Protein AF-A0A379PLB1-F1 (afdb_monomer_lite)

Organism: Ectopseudomonas oleovorans (NCBI:txid301)

pLDDT: mean 92.87, std 7.8, range [46.75, 98.62]

Radius of gyration: 22.5 Å; chains: 1; bounding box: 51×40×74 Å

Sequence (228 aa):
MSNDKFTRAQIEAEGVRCKFSSASAEHDGWIMPDGSGVDYADNTQRIYAPETISTGNADGLFLARSAVAELMFATTDFGYVYTKSIGWFADGDDLIRVCNAKRGNTHIEVEVIVRFIKDSAKAFSARQFNVTDALDESANWVPAYTQWRHGGWYVRNVQYPSGGCGCVSNNYDDGAWRIVCDGRRQALGQPGDFTFKTRDEAARAERELVRQITLDRLSKRASQQTAA

Foldseek 3Di:
DAPDPDDPVQCVVAWQQFWKDFPNDIARFTQGQLQWTWHDDPNHIDIHQLQRIFGPDPVSVCSSLQNVLVVCVVPDCQPWDFPDKDGWDDDQQKIWIWTWTDDPPDIWIKIWIWGADPRGSNTDDIHMDTLRLLQDPDPPDDFDWDDDPQAWIFRQSAAAPVRDTWIWGLPDPVSWIAGPPQPQDPDPPDGSGDTDPDNRRRSVVSSVVRSVVSVVVVVVVVVVVVVD

Secondary structure (DSSP, 8-state):
----SS-HHHHHHH-EEEEEEETTEEEEEEE-TTS-EEEEETTEEEEE-GGG-B-S-HHHHHHHHHHHHHHHHHHS--S-EEEEEPPPEEETTEEEEEEEEEETTEEEEEEEEEEE-TTBS-EEEEEEEEHHHHT---TT----EEE-TTSEEEEEEEE-TTSPEEEEE--STT--BEETT-TT-SSTTSTT---BSSHHHHHHHHHHHHHHHHHHHHHHHHHHHH--

Structure (mmCIF, N/CA/C/O backbone):
data_AF-A0A379PLB1-F1
#
_entry.id   AF-A0A379PLB1-F1
#
loop_
_atom_site.group_PDB
_atom_site.id
_atom_site.type_symbol
_atom_site.label_atom_id
_atom_site.label_alt_id
_atom_site.label_comp_id
_atom_site.label_asym_id
_atom_site.label_entity_id
_atom_site.label_seq_id
_atom_site.pdbx_PDB_ins_code
_atom_site.Cartn_x
_atom_site.Cartn_y
_atom_site.Cartn_z
_atom_site.occupancy
_atom_site.B_iso_or_equiv
_atom_site.auth_seq_id
_atom_site.auth_comp_id
_atom_site.auth_asym_id
_atom_site.auth_atom_id
_atom_site.pdbx_PDB_model_num
ATOM 1 N N . MET A 1 1 ? 15.330 -6.429 -41.442 1.00 46.75 1 MET A N 1
ATOM 2 C CA . MET A 1 1 ? 14.723 -5.350 -40.634 1.00 46.75 1 MET A CA 1
ATOM 3 C C . MET A 1 1 ? 14.822 -5.809 -39.196 1.00 46.75 1 MET A C 1
ATOM 5 O O . MET A 1 1 ? 14.506 -6.967 -38.956 1.00 46.75 1 MET A O 1
ATOM 9 N N . SER A 1 2 ? 15.392 -4.998 -38.305 1.00 57.12 2 SER A N 1
ATOM 10 C CA . SER A 1 2 ? 15.586 -5.411 -36.912 1.00 57.12 2 SER A CA 1
ATOM 11 C C . SER A 1 2 ? 14.227 -5.540 -36.224 1.00 57.12 2 SER A C 1
ATOM 13 O O . SER A 1 2 ? 13.410 -4.633 -36.360 1.00 57.12 2 SER A O 1
ATOM 15 N N . ASN A 1 3 ? 13.982 -6.642 -35.513 1.00 68.81 3 ASN A N 1
ATOM 16 C CA . ASN A 1 3 ? 12.772 -6.861 -34.704 1.00 68.81 3 ASN A CA 1
ATOM 17 C C . ASN A 1 3 ? 12.885 -6.184 -33.320 1.00 68.81 3 ASN A C 1
ATOM 19 O O . ASN A 1 3 ? 12.295 -6.654 -32.349 1.00 68.81 3 ASN A O 1
ATOM 23 N N . ASP A 1 4 ? 13.675 -5.113 -33.219 1.00 84.44 4 ASP A N 1
ATOM 24 C CA . ASP A 1 4 ? 13.878 -4.391 -31.966 1.00 84.44 4 ASP A CA 1
ATOM 25 C C . ASP A 1 4 ? 12.574 -3.696 -31.552 1.00 84.44 4 ASP A C 1
ATOM 27 O O . ASP A 1 4 ? 11.926 -3.022 -32.356 1.00 84.44 4 ASP A O 1
ATOM 31 N N . LYS A 1 5 ? 12.201 -3.834 -30.277 1.00 90.25 5 LYS A N 1
ATOM 32 C CA . LYS A 1 5 ? 11.045 -3.153 -29.673 1.00 90.25 5 LYS A CA 1
ATOM 33 C C . LYS A 1 5 ? 11.266 -1.643 -29.598 1.00 90.25 5 LYS A C 1
ATOM 35 O O . LYS A 1 5 ? 10.318 -0.879 -29.756 1.00 90.25 5 LYS A O 1
ATOM 40 N N . PHE A 1 6 ? 12.512 -1.226 -29.374 1.00 92.00 6 PHE A N 1
ATOM 41 C CA . PHE A 1 6 ? 12.913 0.178 -29.301 1.00 92.00 6 PHE A CA 1
ATOM 42 C C . PHE A 1 6 ? 14.089 0.451 -30.227 1.00 92.00 6 PHE A C 1
ATOM 44 O O . PHE A 1 6 ? 15.054 -0.314 -30.259 1.00 92.00 6 PHE A O 1
ATOM 51 N N . THR A 1 7 ? 14.058 1.583 -30.923 1.00 91.88 7 THR A N 1
ATOM 52 C CA . THR A 1 7 ? 15.231 2.077 -31.651 1.00 91.88 7 THR A CA 1
ATOM 53 C C . THR A 1 7 ? 16.314 2.549 -30.676 1.00 91.88 7 THR A C 1
ATOM 55 O O . THR A 1 7 ? 16.014 2.995 -29.569 1.00 91.88 7 THR A O 1
ATOM 58 N N . ARG A 1 8 ? 17.589 2.535 -31.094 1.00 90.12 8 ARG A N 1
ATOM 59 C CA . ARG A 1 8 ? 18.689 3.104 -30.286 1.00 90.12 8 ARG A CA 1
ATOM 60 C C . ARG A 1 8 ? 18.427 4.556 -29.881 1.00 90.12 8 ARG A C 1
ATOM 62 O O . AR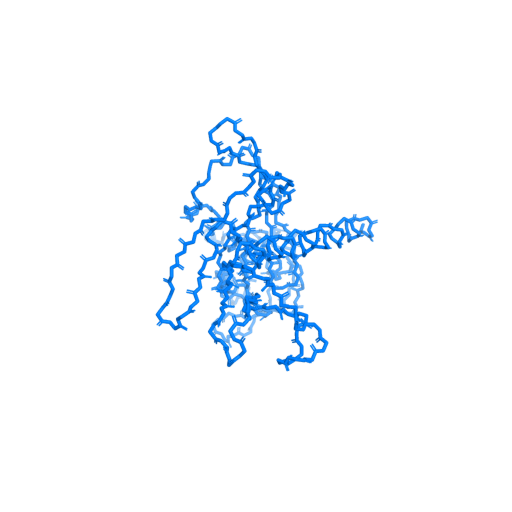G A 1 8 ? 18.660 4.908 -28.736 1.00 90.12 8 ARG A O 1
ATOM 69 N N . ALA A 1 9 ? 17.900 5.371 -30.797 1.00 91.50 9 ALA A N 1
ATOM 70 C CA . ALA A 1 9 ? 17.584 6.768 -30.514 1.00 91.50 9 ALA A CA 1
ATOM 71 C C . ALA A 1 9 ? 16.531 6.918 -29.401 1.00 91.50 9 ALA A C 1
ATOM 73 O O . ALA A 1 9 ? 16.697 7.768 -28.536 1.00 91.50 9 ALA A O 1
ATOM 74 N N . GLN A 1 10 ? 15.493 6.072 -29.388 1.00 93.44 10 GLN A N 1
ATOM 75 C CA . GLN A 1 10 ? 14.484 6.071 -28.319 1.00 93.44 10 GLN A CA 1
ATOM 76 C C . GLN A 1 10 ? 15.075 5.655 -26.971 1.00 93.44 10 GLN A C 1
ATOM 78 O O . GLN A 1 10 ? 14.793 6.286 -25.962 1.00 93.44 10 GLN A O 1
ATOM 83 N N . ILE A 1 11 ? 15.917 4.619 -26.949 1.00 93.88 11 ILE A N 1
ATOM 84 C CA . ILE A 1 11 ? 16.551 4.138 -25.713 1.00 93.88 11 ILE A CA 1
ATOM 85 C C . ILE A 1 11 ? 17.418 5.222 -25.079 1.00 93.88 11 ILE A C 1
ATOM 87 O O . ILE A 1 11 ? 17.302 5.469 -23.885 1.00 93.88 11 ILE A O 1
ATOM 91 N N . GLU A 1 12 ? 18.254 5.886 -25.876 1.00 93.06 12 GLU A N 1
ATOM 92 C CA . GLU A 1 12 ? 19.141 6.940 -25.374 1.00 93.06 12 GLU A CA 1
ATOM 93 C C . GLU A 1 12 ? 18.376 8.203 -24.956 1.00 93.06 12 GLU A C 1
ATOM 95 O O . GLU A 1 12 ? 18.810 8.912 -24.052 1.00 93.06 12 GLU A O 1
ATOM 100 N N . ALA A 1 13 ? 17.249 8.500 -25.609 1.00 95.25 13 ALA A N 1
ATOM 101 C CA . ALA A 1 13 ? 16.459 9.691 -25.314 1.00 95.25 13 ALA A CA 1
ATOM 102 C C . ALA A 1 13 ? 15.521 9.520 -24.109 1.00 95.25 13 ALA A C 1
ATOM 104 O O . ALA A 1 13 ? 15.295 10.480 -23.376 1.00 95.25 13 ALA A O 1
ATOM 105 N N . GLU A 1 14 ? 14.947 8.329 -23.924 1.00 95.75 14 GLU A N 1
ATOM 106 C CA . GLU A 1 14 ? 13.835 8.101 -22.988 1.00 95.75 14 GLU A CA 1
ATOM 107 C C . GLU A 1 14 ? 14.163 7.097 -21.876 1.00 95.75 14 GLU A C 1
ATOM 109 O O . GLU A 1 14 ? 13.489 7.071 -20.847 1.00 95.75 14 GLU A O 1
ATOM 114 N N . GLY A 1 15 ? 15.163 6.237 -22.079 1.00 96.44 15 GLY A N 1
ATOM 115 C CA . GLY A 1 15 ? 15.529 5.196 -21.130 1.00 96.44 15 GLY A CA 1
ATOM 116 C C . GLY A 1 15 ? 16.359 5.728 -19.966 1.00 96.44 15 GLY A C 1
ATOM 117 O O . GLY A 1 15 ? 17.277 6.531 -20.134 1.00 96.44 15 GLY A O 1
ATOM 118 N N . VAL A 1 16 ? 16.110 5.201 -18.770 1.00 98.00 16 VAL A N 1
ATOM 119 C CA . VAL A 1 16 ? 16.967 5.449 -17.608 1.00 98.00 16 VAL A CA 1
ATOM 120 C C . VAL A 1 16 ? 18.148 4.490 -17.661 1.00 98.00 16 VAL A C 1
ATOM 122 O O . VAL A 1 16 ? 17.992 3.298 -17.398 1.00 98.00 16 VAL A O 1
ATOM 125 N N . ARG A 1 17 ? 19.339 4.996 -17.997 1.00 97.44 17 ARG A N 1
ATOM 126 C CA . ARG A 1 17 ? 20.578 4.204 -17.987 1.00 97.44 17 ARG A CA 1
ATOM 127 C C . ARG A 1 17 ? 20.898 3.754 -16.559 1.00 97.44 17 ARG A C 1
ATOM 129 O O . ARG A 1 17 ? 21.120 4.583 -15.676 1.00 97.44 17 ARG A O 1
ATOM 136 N N . CYS A 1 18 ? 20.967 2.446 -16.325 1.00 96.88 18 CYS A N 1
ATOM 137 C CA . CYS A 1 18 ? 21.328 1.897 -15.022 1.00 96.88 18 CYS A CA 1
ATOM 138 C C . CYS A 1 18 ? 21.830 0.453 -15.103 1.00 96.88 18 CYS A C 1
ATOM 140 O O . CYS A 1 18 ? 21.504 -0.296 -16.026 1.00 96.88 18 CYS A O 1
ATOM 142 N N . LYS A 1 19 ? 22.538 0.034 -14.050 1.00 97.19 19 LYS A N 1
ATOM 143 C CA . LYS A 1 19 ? 22.739 -1.386 -13.772 1.00 97.19 19 LYS A CA 1
ATOM 144 C C . LYS A 1 19 ? 21.472 -1.983 -13.178 1.00 97.19 19 LYS A C 1
ATOM 146 O O . LYS A 1 19 ? 20.939 -1.446 -12.203 1.00 97.19 19 LYS A O 1
ATOM 151 N N . PHE A 1 20 ? 21.013 -3.096 -13.726 1.00 97.69 20 PHE A N 1
ATOM 152 C CA . PHE A 1 20 ? 19.894 -3.850 -13.171 1.00 97.69 20 PHE A CA 1
ATOM 153 C C . PHE A 1 20 ? 20.166 -5.345 -13.244 1.00 97.69 20 PHE A C 1
ATOM 155 O O . PHE A 1 20 ? 20.940 -5.806 -14.076 1.00 97.69 20 PHE A O 1
ATOM 162 N N . SER A 1 21 ? 19.502 -6.104 -12.384 1.00 97.50 21 SER A N 1
ATOM 163 C CA . SER A 1 21 ? 19.542 -7.556 -12.409 1.00 97.50 21 SER A CA 1
ATOM 164 C C . SER A 1 21 ? 18.214 -8.122 -12.877 1.00 97.50 21 SER A C 1
ATOM 166 O O . SER A 1 21 ? 17.156 -7.621 -12.498 1.00 97.50 21 SER A O 1
ATOM 168 N N . SER A 1 22 ? 18.272 -9.193 -13.662 1.00 96.38 22 SER A N 1
ATOM 169 C CA . SER A 1 22 ? 17.121 -10.003 -14.054 1.00 96.38 22 SER A CA 1
ATOM 170 C C . SER A 1 22 ? 17.533 -11.470 -14.063 1.00 96.38 22 SER A C 1
ATOM 172 O O . SER A 1 22 ? 18.611 -11.813 -14.539 1.00 96.38 22 SER A O 1
ATOM 174 N N . ALA A 1 23 ? 16.707 -12.350 -13.486 1.00 90.56 23 ALA A N 1
ATOM 175 C CA . ALA A 1 23 ? 17.027 -13.777 -13.336 1.00 90.56 23 ALA A CA 1
ATOM 176 C C . ALA A 1 23 ? 18.440 -14.039 -12.754 1.00 90.56 23 ALA A C 1
ATOM 178 O O . ALA A 1 23 ? 19.146 -14.949 -13.184 1.00 90.56 23 ALA A O 1
ATOM 179 N N . SER A 1 24 ? 18.850 -13.218 -11.778 1.00 88.50 24 SER A N 1
ATOM 180 C CA . SER A 1 24 ? 20.166 -13.258 -11.113 1.00 88.50 24 SER A CA 1
ATOM 181 C C . SER A 1 24 ? 21.385 -12.906 -11.981 1.00 88.50 24 SER A C 1
ATOM 183 O O . SER A 1 24 ? 22.505 -12.980 -11.479 1.00 88.50 24 SER A O 1
ATOM 185 N N . ALA A 1 25 ? 21.198 -12.477 -13.230 1.00 94.12 25 ALA A N 1
ATOM 186 C CA . ALA A 1 25 ? 22.254 -11.887 -14.048 1.00 94.12 25 ALA A CA 1
ATOM 187 C C . ALA A 1 25 ? 22.225 -10.358 -13.928 1.00 94.12 25 ALA A C 1
ATOM 189 O O . ALA A 1 25 ? 21.145 -9.775 -13.888 1.00 94.12 25 ALA A O 1
ATOM 190 N N . GLU A 1 26 ? 23.398 -9.722 -13.848 1.00 96.31 26 GLU A N 1
ATOM 191 C CA . GLU A 1 26 ? 23.538 -8.261 -13.914 1.00 96.31 26 GLU A CA 1
ATOM 192 C C . GLU A 1 26 ? 23.650 -7.814 -15.376 1.00 96.31 26 GLU A C 1
ATOM 194 O O . GLU A 1 26 ? 24.329 -8.444 -16.190 1.00 96.31 26 GLU A O 1
ATOM 199 N N . HIS A 1 27 ? 23.012 -6.690 -15.676 1.00 95.81 27 HIS A N 1
ATOM 200 C CA . HIS A 1 27 ? 22.948 -6.063 -16.982 1.00 95.81 27 HIS A CA 1
ATOM 201 C C . HIS A 1 27 ? 23.317 -4.589 -16.854 1.00 95.81 27 HIS A C 1
ATOM 203 O O . HIS A 1 27 ? 22.881 -3.905 -15.926 1.00 95.81 27 HIS A O 1
ATOM 209 N N . ASP A 1 28 ? 24.100 -4.090 -17.807 1.00 95.81 28 ASP A N 1
ATOM 210 C CA . ASP A 1 28 ? 24.378 -2.663 -17.949 1.00 95.81 28 ASP A CA 1
ATOM 211 C C . ASP A 1 28 ? 23.548 -2.108 -19.113 1.00 95.81 28 ASP A C 1
ATOM 213 O O . ASP A 1 28 ? 23.923 -2.196 -20.290 1.00 95.81 28 ASP A O 1
ATOM 217 N N . GLY A 1 29 ? 22.368 -1.589 -18.780 1.00 96.19 29 GLY A N 1
ATOM 218 C CA . GLY A 1 29 ? 21.284 -1.347 -19.725 1.00 96.19 29 GLY A CA 1
ATOM 219 C C . GLY A 1 29 ? 20.487 -0.082 -19.417 1.00 96.19 29 GLY A C 1
ATOM 220 O O . GLY A 1 29 ? 20.964 0.846 -18.764 1.00 96.19 29 GLY A O 1
ATOM 221 N N . TRP A 1 30 ? 19.259 -0.046 -19.913 1.00 98.00 30 TRP A N 1
ATOM 222 C CA . TRP A 1 30 ? 18.286 1.006 -19.653 1.00 98.00 30 TRP A CA 1
ATOM 223 C C . TRP A 1 30 ? 17.004 0.386 -19.121 1.00 98.00 30 TRP A C 1
ATOM 225 O O . TRP A 1 30 ? 16.640 -0.719 -19.520 1.00 98.00 30 TRP A O 1
ATOM 235 N N . ILE A 1 31 ? 16.300 1.105 -18.257 1.00 98.31 31 ILE A N 1
ATOM 236 C CA . ILE A 1 31 ? 14.899 0.813 -17.963 1.00 98.31 31 ILE A CA 1
ATOM 237 C C . ILE A 1 31 ? 14.054 1.818 -18.736 1.00 98.31 31 ILE A C 1
ATOM 239 O O . ILE A 1 31 ? 14.232 3.029 -18.606 1.00 98.31 31 ILE A O 1
ATOM 243 N N . MET A 1 32 ? 13.182 1.298 -19.591 1.00 98.06 32 MET A N 1
ATOM 244 C CA . MET A 1 32 ? 12.373 2.083 -20.517 1.00 98.06 32 MET A CA 1
ATOM 245 C C . MET A 1 32 ? 11.116 2.642 -19.833 1.00 98.06 32 MET A C 1
ATOM 247 O O . MET A 1 32 ? 10.708 2.115 -18.795 1.00 98.06 32 MET A O 1
ATOM 251 N N . PRO A 1 33 ? 10.448 3.662 -20.410 1.00 96.94 33 PRO A N 1
ATOM 252 C CA . PRO A 1 33 ? 9.224 4.233 -19.838 1.00 96.94 33 PRO A CA 1
ATOM 253 C C . PRO A 1 33 ? 8.076 3.233 -19.635 1.00 96.94 33 PRO A C 1
ATOM 255 O O . PRO A 1 33 ? 7.231 3.438 -18.769 1.00 96.94 33 PRO A O 1
ATOM 258 N N . ASP A 1 34 ? 8.048 2.138 -20.400 1.00 96.69 34 ASP A N 1
ATOM 259 C CA . ASP A 1 34 ? 7.087 1.043 -20.213 1.00 96.69 34 ASP A CA 1
ATOM 260 C C . ASP A 1 34 ? 7.502 0.033 -19.122 1.00 96.69 34 ASP A C 1
ATOM 262 O O . ASP A 1 34 ? 6.885 -1.021 -18.979 1.00 96.69 34 ASP A O 1
ATOM 266 N N . GLY A 1 35 ? 8.568 0.342 -18.380 1.00 97.75 35 GLY A N 1
ATOM 267 C CA . GLY A 1 35 ? 9.152 -0.459 -17.310 1.00 97.75 35 GLY A CA 1
ATOM 268 C C . GLY A 1 35 ? 10.051 -1.605 -17.771 1.00 97.75 35 GLY A C 1
ATOM 269 O O . GLY A 1 35 ? 10.646 -2.262 -16.920 1.00 97.75 35 GLY A O 1
ATOM 270 N N . SER A 1 36 ? 10.167 -1.874 -19.076 1.00 98.00 36 SER A N 1
ATOM 271 C CA . SER A 1 36 ? 11.005 -2.973 -19.574 1.00 98.00 36 SER A CA 1
ATOM 272 C C . SER A 1 36 ? 12.486 -2.659 -19.385 1.00 98.00 36 SER A C 1
ATOM 274 O O . SER A 1 36 ? 12.939 -1.554 -19.687 1.00 98.00 36 SER A O 1
ATOM 276 N N . GLY A 1 37 ? 13.264 -3.654 -18.969 1.00 97.69 37 GLY A N 1
ATOM 277 C CA . GLY A 1 37 ? 14.722 -3.577 -18.987 1.00 97.69 37 GLY A CA 1
ATOM 278 C C . GLY A 1 37 ? 15.231 -3.857 -20.395 1.00 97.69 37 GLY A C 1
ATOM 279 O O . GLY A 1 37 ? 14.719 -4.752 -21.068 1.00 97.69 37 GLY A O 1
ATOM 280 N N . VAL A 1 38 ? 16.235 -3.118 -20.850 1.00 96.88 38 VAL A N 1
ATOM 281 C CA . VAL A 1 38 ? 16.833 -3.281 -22.177 1.00 96.88 38 VAL A CA 1
ATOM 282 C C . VAL A 1 38 ? 18.350 -3.264 -22.068 1.00 96.88 38 VAL A C 1
ATOM 284 O O . VAL A 1 38 ? 18.923 -2.340 -21.497 1.00 96.88 38 VAL A O 1
ATOM 287 N N . ASP A 1 39 ? 19.011 -4.261 -22.648 1.00 94.31 39 ASP A N 1
ATOM 288 C CA . ASP A 1 39 ? 20.455 -4.237 -22.886 1.00 94.31 39 ASP A CA 1
ATOM 289 C C . ASP A 1 39 ? 20.776 -4.600 -24.344 1.00 94.31 39 ASP A C 1
ATOM 291 O O . ASP A 1 39 ? 19.893 -4.954 -25.136 1.00 94.31 39 ASP A O 1
ATOM 295 N N . TYR A 1 40 ? 22.053 -4.477 -24.700 1.00 87.44 40 TYR A N 1
ATOM 296 C CA . TYR A 1 40 ? 22.574 -4.982 -25.961 1.00 87.44 40 TYR A CA 1
ATOM 297 C C . TYR A 1 40 ? 23.621 -6.055 -25.697 1.00 87.44 40 TYR A C 1
ATOM 299 O O . TYR A 1 40 ? 24.582 -5.830 -24.961 1.00 87.44 40 TYR A O 1
ATOM 307 N N . ALA A 1 41 ? 23.490 -7.179 -26.392 1.00 80.56 41 ALA A N 1
ATOM 308 C CA . ALA A 1 41 ? 24.538 -8.183 -26.496 1.00 80.56 41 ALA A CA 1
ATOM 309 C C . ALA A 1 41 ? 24.700 -8.581 -27.960 1.00 80.56 41 ALA A C 1
ATOM 311 O O . ALA A 1 41 ? 23.713 -8.848 -28.644 1.00 80.56 41 ALA A O 1
ATOM 312 N N . ASP A 1 42 ? 25.939 -8.582 -28.454 1.00 81.12 42 ASP A N 1
ATOM 313 C CA . ASP A 1 42 ? 26.266 -8.961 -29.834 1.00 81.12 42 ASP A CA 1
ATOM 314 C C . ASP A 1 42 ? 25.437 -8.197 -30.890 1.00 81.12 42 ASP A C 1
ATOM 316 O O . ASP A 1 42 ? 24.977 -8.757 -31.882 1.00 81.12 42 ASP A O 1
ATOM 320 N N . ASN A 1 43 ? 25.213 -6.894 -30.656 1.00 80.06 43 ASN A N 1
ATOM 321 C CA . ASN A 1 43 ? 24.356 -6.005 -31.460 1.00 80.06 43 ASN A CA 1
ATOM 322 C C . ASN A 1 43 ? 22.868 -6.392 -31.541 1.00 80.06 43 ASN A C 1
ATOM 324 O O . ASN A 1 43 ? 22.139 -5.800 -32.335 1.00 80.06 43 ASN A O 1
ATOM 328 N N . THR A 1 44 ? 22.405 -7.316 -30.702 1.00 86.31 44 THR A N 1
ATOM 329 C CA . THR A 1 44 ? 20.992 -7.691 -30.582 1.00 86.31 44 THR A CA 1
ATOM 330 C C . THR A 1 44 ? 20.402 -7.080 -29.316 1.00 86.31 44 THR A C 1
ATOM 332 O O . THR A 1 44 ? 21.026 -7.133 -28.253 1.00 86.31 44 THR A O 1
ATOM 335 N N . GLN A 1 45 ? 19.208 -6.496 -29.421 1.00 92.06 45 GLN A N 1
ATOM 336 C CA . GLN A 1 45 ? 18.472 -5.996 -28.265 1.00 92.06 45 GLN A CA 1
ATOM 337 C C . GLN A 1 45 ? 17.939 -7.167 -27.431 1.00 92.06 45 GLN A C 1
ATOM 339 O O . GLN A 1 45 ? 17.247 -8.042 -27.956 1.00 92.06 45 GLN A O 1
ATOM 344 N N . ARG A 1 46 ? 18.216 -7.172 -26.124 1.00 94.12 46 ARG A N 1
ATOM 345 C CA . ARG A 1 46 ? 17.536 -8.058 -25.168 1.00 94.12 46 ARG A CA 1
ATOM 346 C C . ARG A 1 46 ? 16.561 -7.247 -24.336 1.00 94.12 46 ARG A C 1
ATOM 348 O O . ARG A 1 46 ? 16.847 -6.110 -23.972 1.00 94.12 46 ARG A O 1
ATOM 355 N N . ILE A 1 47 ? 15.411 -7.847 -24.050 1.00 95.62 47 ILE A N 1
ATOM 356 C CA . ILE A 1 47 ? 14.312 -7.205 -23.333 1.00 95.62 47 ILE A CA 1
ATOM 357 C C . ILE A 1 47 ? 13.968 -8.065 -22.125 1.00 95.62 47 ILE A C 1
ATOM 359 O O . ILE A 1 47 ? 13.793 -9.278 -22.249 1.00 95.62 47 ILE A O 1
ATOM 363 N N . TYR A 1 48 ? 13.852 -7.424 -20.971 1.00 97.31 48 TYR A N 1
ATOM 364 C CA . TYR A 1 48 ? 13.549 -8.048 -19.693 1.00 97.31 48 TYR A CA 1
ATOM 365 C C . TYR A 1 48 ? 12.219 -7.515 -19.172 1.00 97.31 48 TYR A C 1
ATOM 367 O O . TYR A 1 48 ? 11.939 -6.315 -19.264 1.00 97.31 48 TYR A O 1
ATOM 375 N N . ALA A 1 49 ? 11.391 -8.422 -18.659 1.00 97.44 49 ALA A N 1
ATOM 376 C CA . ALA A 1 49 ? 10.071 -8.078 -18.157 1.00 97.44 49 ALA A CA 1
ATOM 377 C C . ALA A 1 49 ? 10.187 -7.211 -16.887 1.00 97.44 49 ALA A C 1
ATOM 379 O O . ALA A 1 49 ? 11.080 -7.457 -16.074 1.00 97.44 49 ALA A O 1
ATOM 380 N N . PRO A 1 50 ? 9.310 -6.211 -16.689 1.00 97.75 50 PRO A N 1
ATOM 381 C CA . PRO A 1 50 ? 9.412 -5.290 -15.560 1.00 97.75 50 PRO A CA 1
ATOM 382 C C . PRO A 1 50 ? 9.499 -5.993 -14.198 1.00 97.75 50 PRO A C 1
ATOM 384 O O . PRO A 1 50 ? 10.329 -5.644 -13.367 1.00 97.75 50 PRO A O 1
ATOM 387 N N . GLU A 1 51 ? 8.700 -7.035 -13.973 1.00 97.31 51 GLU A N 1
ATOM 388 C CA . GLU A 1 51 ? 8.606 -7.758 -12.701 1.00 97.31 51 GLU A CA 1
ATOM 389 C C . GLU A 1 51 ? 9.864 -8.549 -12.320 1.00 97.31 51 GLU A C 1
ATOM 391 O O . GLU A 1 51 ? 9.989 -8.983 -11.171 1.00 97.31 51 GLU A O 1
ATOM 396 N N . THR A 1 52 ? 10.793 -8.754 -13.259 1.00 97.56 52 THR A N 1
ATOM 397 C CA . THR A 1 52 ? 12.055 -9.462 -13.005 1.00 97.56 52 THR A CA 1
ATOM 398 C C . THR A 1 52 ? 13.194 -8.521 -12.628 1.00 97.56 52 THR A C 1
ATOM 400 O O . THR A 1 52 ? 14.258 -9.003 -12.238 1.00 97.56 52 THR A O 1
ATOM 403 N N . ILE A 1 53 ? 12.979 -7.207 -12.726 1.00 98.31 53 ILE A N 1
ATOM 404 C CA . ILE A 1 53 ? 14.005 -6.185 -12.534 1.00 98.31 53 ILE A CA 1
ATOM 405 C C . ILE A 1 53 ? 14.269 -5.952 -11.046 1.00 98.31 53 ILE A C 1
ATOM 407 O O . ILE A 1 53 ? 13.356 -5.724 -10.249 1.00 98.31 53 ILE A O 1
ATOM 411 N N . SER A 1 54 ? 15.549 -5.920 -10.690 1.00 98.00 54 SER A N 1
ATOM 412 C CA . SER A 1 54 ? 16.045 -5.352 -9.436 1.00 98.00 54 SER A CA 1
ATOM 413 C C . SER A 1 54 ? 17.149 -4.345 -9.735 1.00 98.00 54 SER A C 1
ATOM 415 O O . SER A 1 54 ? 18.036 -4.622 -10.539 1.00 98.00 54 SER A O 1
ATOM 417 N N . THR A 1 55 ? 17.119 -3.170 -9.114 1.00 97.31 55 THR A N 1
ATOM 418 C CA . THR A 1 55 ? 18.131 -2.126 -9.330 1.00 97.31 55 THR A CA 1
ATOM 419 C C . THR A 1 55 ? 18.195 -1.175 -8.139 1.00 97.31 55 THR A C 1
ATOM 421 O O . THR A 1 55 ? 17.194 -0.944 -7.466 1.00 97.31 55 THR A O 1
ATOM 424 N N . GLY A 1 56 ? 19.378 -0.608 -7.895 1.00 95.69 56 GLY A N 1
ATOM 425 C CA . GLY A 1 56 ? 19.567 0.486 -6.939 1.00 95.69 56 GLY A CA 1
ATOM 426 C C . GLY A 1 56 ? 19.300 1.878 -7.527 1.00 95.69 56 GLY A C 1
ATOM 427 O O . GLY A 1 56 ? 19.397 2.864 -6.802 1.00 95.69 56 GLY A O 1
ATOM 428 N N . ASN A 1 57 ? 19.003 1.990 -8.827 1.00 97.38 57 ASN A N 1
ATOM 429 C CA . ASN A 1 57 ? 18.630 3.261 -9.446 1.00 97.38 57 ASN A CA 1
ATOM 430 C C . ASN A 1 57 ? 17.146 3.559 -9.172 1.00 97.38 57 ASN A C 1
ATOM 432 O O . ASN A 1 57 ? 16.279 2.807 -9.610 1.00 97.38 57 ASN A O 1
ATOM 436 N N . ALA A 1 58 ? 16.862 4.648 -8.453 1.00 96.50 58 ALA A N 1
ATOM 437 C CA . ALA A 1 58 ? 15.508 4.978 -8.007 1.00 96.50 58 ALA A CA 1
ATOM 438 C C . ALA A 1 58 ? 14.528 5.223 -9.168 1.00 96.50 58 ALA A C 1
ATOM 440 O O . ALA A 1 58 ? 13.419 4.692 -9.142 1.00 96.50 58 ALA A O 1
ATOM 441 N N . ASP A 1 59 ? 14.946 5.963 -10.198 1.00 97.38 59 ASP A N 1
ATOM 442 C CA . ASP A 1 59 ? 14.092 6.304 -11.341 1.00 97.38 59 ASP A CA 1
ATOM 443 C C . ASP A 1 59 ? 13.783 5.062 -12.185 1.00 97.38 59 ASP A C 1
ATOM 445 O O . ASP A 1 59 ? 12.631 4.791 -12.523 1.00 97.38 59 ASP A O 1
ATOM 449 N N . GLY A 1 60 ? 14.803 4.244 -12.451 1.00 97.81 60 GLY A N 1
ATOM 450 C CA . GLY A 1 60 ? 14.645 2.976 -13.152 1.00 97.81 60 GLY A CA 1
ATOM 451 C C . GLY A 1 60 ? 13.763 1.997 -12.373 1.00 97.81 60 GLY A C 1
ATOM 452 O O . GLY A 1 60 ? 12.847 1.394 -12.934 1.00 97.81 60 GLY A O 1
ATOM 453 N N . LEU A 1 61 ? 13.969 1.881 -11.057 1.00 98.31 61 LEU A N 1
ATOM 454 C CA . LEU A 1 61 ? 13.124 1.050 -10.199 1.00 98.31 61 LEU A CA 1
ATOM 455 C C . LEU A 1 61 ? 11.670 1.538 -10.201 1.00 98.31 61 LEU A C 1
ATOM 457 O O . LEU A 1 61 ? 10.752 0.718 -10.242 1.00 98.31 61 LEU A O 1
ATOM 461 N N . PHE A 1 62 ? 11.450 2.853 -10.180 1.00 98.19 62 PHE A N 1
ATOM 462 C CA . PHE A 1 62 ? 10.117 3.445 -10.235 1.00 98.19 62 PHE A CA 1
ATOM 463 C C . PHE A 1 62 ? 9.400 3.134 -11.554 1.00 98.19 62 PHE A C 1
ATOM 465 O O . PHE A 1 62 ? 8.228 2.757 -11.517 1.00 98.19 62 PHE A O 1
ATOM 472 N N . LEU A 1 63 ? 10.083 3.222 -12.701 1.00 98.31 63 LEU A N 1
ATOM 473 C CA . LEU A 1 63 ? 9.513 2.859 -14.006 1.00 98.31 63 LEU A CA 1
ATOM 474 C C . LEU A 1 63 ? 9.096 1.384 -14.050 1.00 98.31 63 LEU A C 1
ATOM 476 O O . LEU A 1 63 ? 7.951 1.071 -14.385 1.00 98.31 63 LEU A O 1
ATOM 480 N N . ALA A 1 64 ? 9.988 0.479 -13.638 1.00 98.50 64 ALA A N 1
ATOM 481 C CA . ALA A 1 64 ? 9.705 -0.954 -13.605 1.00 98.50 64 ALA A CA 1
ATOM 482 C C . ALA A 1 64 ? 8.537 -1.286 -12.658 1.00 98.50 64 ALA A C 1
ATOM 484 O O . ALA A 1 64 ? 7.589 -1.972 -13.047 1.00 98.50 64 ALA A O 1
ATOM 485 N N . ARG A 1 65 ? 8.546 -0.740 -11.432 1.00 98.62 65 ARG A N 1
ATOM 486 C CA . ARG A 1 65 ? 7.447 -0.908 -10.466 1.00 98.62 65 ARG A CA 1
ATOM 487 C C . ARG A 1 65 ? 6.131 -0.333 -10.996 1.00 98.62 65 ARG A C 1
ATOM 489 O O . ARG A 1 65 ? 5.092 -0.960 -10.812 1.00 98.62 65 ARG A O 1
ATOM 496 N N . SER A 1 66 ? 6.154 0.815 -11.673 1.00 98.25 66 SER A N 1
ATOM 497 C CA . SER A 1 66 ? 4.947 1.454 -12.219 1.00 98.25 66 SER A CA 1
ATOM 498 C C . SER A 1 66 ? 4.282 0.600 -13.295 1.00 98.25 66 SER A C 1
ATOM 500 O O . SER A 1 66 ? 3.061 0.466 -13.286 1.00 98.25 66 SER A O 1
ATOM 502 N N . ALA A 1 67 ? 5.064 -0.040 -14.168 1.00 98.06 67 ALA A N 1
ATOM 503 C CA . ALA A 1 67 ? 4.534 -0.961 -15.172 1.00 98.06 67 ALA A CA 1
ATOM 504 C C . ALA A 1 67 ? 3.856 -2.188 -14.537 1.00 98.06 67 ALA A C 1
ATOM 506 O O . ALA A 1 67 ? 2.745 -2.558 -14.921 1.00 98.06 67 ALA A O 1
ATOM 507 N N . VAL A 1 68 ? 4.480 -2.780 -13.511 1.00 98.31 68 VAL A N 1
ATOM 508 C CA . VAL A 1 68 ? 3.889 -3.901 -12.756 1.00 98.31 68 VAL A CA 1
ATOM 509 C C . VAL A 1 68 ? 2.623 -3.466 -12.013 1.00 98.31 68 VAL A C 1
ATOM 511 O O . VAL A 1 68 ? 1.617 -4.177 -12.034 1.00 98.31 68 VAL A O 1
ATOM 514 N N . ALA A 1 69 ? 2.645 -2.293 -11.377 1.00 98.00 69 ALA A N 1
ATOM 515 C CA . ALA A 1 69 ? 1.494 -1.753 -10.661 1.00 98.00 69 ALA A CA 1
ATOM 516 C C . ALA A 1 69 ? 0.320 -1.456 -11.605 1.00 98.00 69 ALA A C 1
ATOM 518 O O . ALA A 1 69 ? -0.825 -1.750 -11.261 1.00 98.00 69 ALA A O 1
ATOM 519 N N . GLU A 1 70 ? 0.590 -0.945 -12.811 1.00 96.88 70 GLU A N 1
ATOM 520 C CA . GLU A 1 70 ? -0.441 -0.717 -13.826 1.00 96.88 70 GLU A CA 1
ATOM 521 C C . GLU A 1 70 ? -1.108 -2.020 -14.257 1.00 96.88 70 GLU A C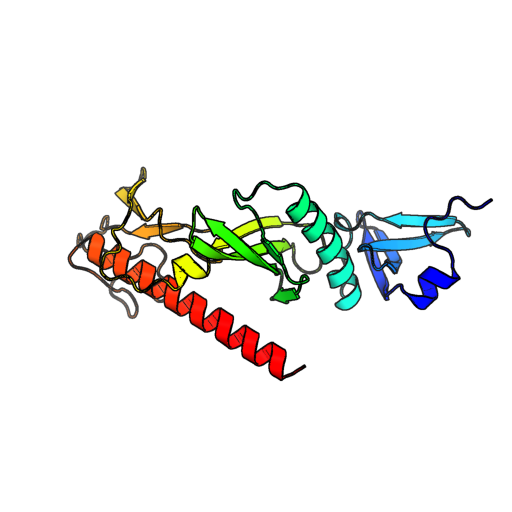 1
ATOM 523 O O . GLU A 1 70 ? -2.336 -2.098 -14.297 1.00 96.88 70 GLU A O 1
ATOM 528 N N . LEU A 1 71 ? -0.315 -3.067 -14.510 1.00 95.31 71 LEU A N 1
ATOM 529 C CA . LEU A 1 71 ? -0.850 -4.382 -14.850 1.00 95.31 71 LEU A CA 1
ATOM 530 C C . LEU A 1 71 ? -1.744 -4.922 -13.727 1.00 95.31 71 LEU A C 1
ATOM 532 O O . LEU A 1 71 ? -2.845 -5.403 -13.996 1.00 95.31 71 LEU A O 1
ATOM 536 N N . MET A 1 72 ? -1.311 -4.810 -12.468 1.00 94.94 72 MET A N 1
ATOM 537 C CA . MET A 1 72 ? -2.119 -5.229 -11.318 1.00 94.94 72 MET A CA 1
ATOM 538 C C . MET A 1 72 ? -3.417 -4.434 -11.203 1.00 94.94 72 MET A C 1
ATOM 540 O O . MET A 1 72 ? -4.468 -5.028 -10.972 1.00 94.94 72 MET A O 1
ATOM 544 N N . PHE A 1 73 ? -3.364 -3.117 -11.396 1.00 93.69 73 PHE A N 1
ATOM 545 C CA . PHE A 1 73 ? -4.542 -2.253 -11.363 1.00 93.69 73 PHE A CA 1
ATOM 546 C C . PHE A 1 73 ? -5.543 -2.578 -12.472 1.00 93.69 73 PHE A C 1
ATOM 548 O O . PHE A 1 73 ? -6.742 -2.607 -12.219 1.00 93.69 73 PHE A O 1
ATOM 555 N N . ALA A 1 74 ? -5.062 -2.863 -13.682 1.00 91.50 74 ALA A N 1
ATOM 556 C CA . ALA A 1 74 ? -5.914 -3.176 -14.824 1.00 91.50 74 ALA A CA 1
ATOM 557 C C . ALA A 1 74 ? -6.561 -4.569 -14.744 1.00 91.50 74 ALA A C 1
ATOM 559 O O . ALA A 1 74 ? -7.621 -4.787 -15.328 1.00 91.50 74 ALA A O 1
ATOM 560 N N . THR A 1 75 ? -5.917 -5.522 -14.064 1.00 90.00 75 THR A N 1
ATOM 561 C CA . THR A 1 75 ? -6.330 -6.939 -14.073 1.00 90.00 75 THR A CA 1
ATOM 562 C C . THR A 1 75 ? -6.988 -7.408 -12.781 1.00 90.00 75 THR A C 1
ATOM 564 O O . THR A 1 75 ? -7.681 -8.425 -12.790 1.00 90.00 75 THR A O 1
ATOM 567 N N . THR A 1 76 ? -6.800 -6.689 -11.674 1.00 86.69 76 THR A N 1
ATOM 568 C CA . THR A 1 76 ? -7.393 -7.051 -10.384 1.00 86.69 76 THR A CA 1
ATOM 569 C C . THR A 1 76 ? -8.742 -6.366 -10.220 1.00 86.69 76 THR A C 1
ATOM 571 O O . THR A 1 76 ? -8.828 -5.139 -10.239 1.00 86.69 76 THR A O 1
ATOM 574 N N . ASP A 1 77 ? -9.798 -7.150 -9.999 1.00 83.38 77 ASP A N 1
ATOM 575 C CA . ASP A 1 77 ? -11.069 -6.592 -9.549 1.00 83.38 77 ASP A CA 1
ATOM 576 C C . ASP A 1 77 ? -10.982 -6.234 -8.062 1.00 83.38 77 ASP A C 1
ATOM 578 O O . ASP A 1 77 ? -10.918 -7.089 -7.177 1.00 83.38 77 ASP A O 1
ATOM 582 N N . PHE A 1 78 ? -10.969 -4.936 -7.803 1.00 78.50 78 PHE A N 1
ATOM 583 C CA . PHE A 1 78 ? -10.969 -4.348 -6.470 1.00 78.50 78 PHE A CA 1
ATOM 584 C C . PHE A 1 78 ? -12.402 -4.085 -5.953 1.00 78.50 78 PHE A C 1
ATOM 586 O O . PHE A 1 78 ? -12.606 -3.714 -4.798 1.00 78.50 78 PHE A O 1
ATOM 593 N N . GLY A 1 79 ? -13.431 -4.323 -6.774 1.00 80.50 79 GLY A N 1
ATOM 594 C CA . GLY A 1 79 ? -14.835 -4.145 -6.400 1.00 80.50 79 GLY A CA 1
ATOM 595 C C . GLY A 1 79 ? -15.313 -2.693 -6.460 1.00 80.50 79 GLY A C 1
ATOM 596 O O . GLY A 1 79 ? -16.338 -2.356 -5.862 1.00 80.50 79 GLY A O 1
ATOM 597 N N . TYR A 1 80 ? -14.591 -1.826 -7.177 1.00 82.56 80 TYR A N 1
ATOM 598 C CA . TYR A 1 80 ? -14.938 -0.419 -7.364 1.00 82.56 80 TYR A CA 1
ATOM 599 C C . TYR A 1 80 ? -14.987 -0.032 -8.837 1.00 82.56 80 TYR A C 1
ATOM 601 O O . TYR A 1 80 ? -14.149 -0.429 -9.640 1.00 82.56 80 TYR A O 1
ATOM 609 N N . VAL A 1 81 ? -15.942 0.838 -9.169 1.00 84.81 81 VAL A N 1
ATOM 610 C CA . VAL A 1 81 ? -15.966 1.536 -10.456 1.00 84.81 81 VAL A CA 1
ATOM 611 C C . VAL A 1 81 ? -15.272 2.881 -10.280 1.00 84.81 81 VAL A C 1
ATOM 613 O O . VAL A 1 81 ? -15.822 3.799 -9.659 1.00 84.81 81 VAL A O 1
ATOM 616 N N . TYR A 1 82 ? -14.053 2.983 -10.805 1.00 88.81 82 TYR A N 1
ATOM 617 C CA . TYR A 1 82 ? -13.247 4.198 -10.748 1.00 88.81 82 TYR A CA 1
ATOM 618 C C . TYR A 1 82 ? -13.745 5.243 -11.751 1.00 88.81 82 TYR A C 1
ATOM 620 O O . TYR A 1 82 ? -14.036 4.935 -12.904 1.00 88.81 82 TYR A O 1
ATOM 628 N N . THR A 1 83 ? -13.835 6.498 -11.316 1.00 88.06 83 THR A N 1
ATOM 629 C CA . THR A 1 83 ? -14.241 7.640 -12.154 1.00 88.06 83 THR A CA 1
ATOM 630 C C . THR A 1 83 ? -13.073 8.552 -12.507 1.00 88.06 83 THR A C 1
ATOM 632 O O . THR A 1 83 ? -13.121 9.256 -13.513 1.00 88.06 83 THR A O 1
ATOM 635 N N . LYS A 1 84 ? -12.028 8.558 -11.676 1.00 89.19 84 LYS A N 1
ATOM 636 C CA . LYS A 1 84 ? -10.786 9.303 -11.885 1.00 89.19 84 LYS A CA 1
ATOM 637 C C . LYS A 1 84 ? -9.666 8.617 -11.115 1.00 89.19 84 LYS A C 1
ATOM 639 O O . LYS A 1 84 ? -9.905 8.118 -10.020 1.00 89.19 84 LYS A O 1
ATOM 644 N N . SER A 1 85 ? -8.451 8.668 -11.636 1.00 89.19 85 SER A N 1
ATOM 645 C CA . SER A 1 85 ? -7.241 8.288 -10.910 1.00 89.19 85 SER A CA 1
ATOM 646 C C . SER A 1 85 ? -6.110 9.262 -11.217 1.00 89.19 85 SER A C 1
ATOM 648 O O . SER A 1 85 ? -6.123 9.935 -12.250 1.00 89.19 85 SER A O 1
ATOM 650 N N . ILE A 1 86 ? -5.142 9.348 -10.310 1.00 86.06 86 ILE A N 1
ATOM 651 C CA . ILE A 1 86 ? -3.855 10.012 -10.557 1.00 86.06 86 ILE A CA 1
ATOM 652 C C . ILE A 1 86 ? -2.776 8.978 -10.915 1.00 86.06 86 ILE A C 1
ATOM 654 O O . ILE A 1 86 ? -2.988 7.771 -10.777 1.00 86.06 86 ILE A O 1
ATOM 658 N N . GLY A 1 87 ? -1.624 9.446 -11.403 1.00 89.56 87 GLY A N 1
ATOM 659 C CA . GLY A 1 87 ? -0.459 8.589 -11.641 1.00 89.56 87 GLY A CA 1
ATOM 660 C C . GLY A 1 87 ? 0.039 7.905 -10.362 1.00 89.56 87 GLY A C 1
ATOM 661 O O . GLY A 1 87 ? -0.347 8.274 -9.251 1.00 89.56 87 GLY A O 1
ATOM 662 N N . TRP A 1 88 ? 0.889 6.894 -10.528 1.00 96.12 88 TRP A N 1
ATOM 663 C CA . TRP A 1 88 ? 1.544 6.228 -9.405 1.00 96.12 88 TRP A CA 1
ATOM 664 C C . TRP A 1 88 ? 2.545 7.164 -8.729 1.00 96.12 88 TRP A C 1
ATOM 666 O O . TRP A 1 88 ? 3.211 7.952 -9.396 1.00 96.12 88 TRP A O 1
ATOM 676 N N . PHE A 1 89 ? 2.678 7.054 -7.412 1.00 94.44 89 PHE A N 1
ATOM 677 C CA . PHE A 1 89 ? 3.766 7.674 -6.656 1.00 94.44 89 PHE A CA 1
ATOM 678 C C . PHE A 1 89 ? 4.313 6.694 -5.619 1.00 94.44 89 PHE A C 1
ATOM 680 O O . PHE A 1 89 ? 3.604 5.785 -5.176 1.00 94.44 89 PHE A O 1
ATOM 687 N N . ALA A 1 90 ? 5.582 6.870 -5.255 1.00 94.06 90 ALA A N 1
ATOM 688 C CA . ALA A 1 90 ? 6.271 6.002 -4.310 1.00 94.06 90 ALA A CA 1
ATOM 689 C C . ALA A 1 90 ? 6.066 6.449 -2.855 1.00 94.06 90 ALA A C 1
ATOM 691 O O . ALA A 1 90 ? 6.116 7.639 -2.546 1.00 94.06 90 ALA A O 1
ATOM 692 N N . ASP A 1 91 ? 5.885 5.476 -1.965 1.00 92.31 91 ASP A N 1
ATOM 693 C CA . ASP A 1 91 ? 5.904 5.622 -0.507 1.00 92.31 91 ASP A CA 1
ATOM 694 C C . ASP A 1 91 ? 6.680 4.430 0.080 1.00 92.31 91 ASP A C 1
ATOM 696 O O . ASP A 1 91 ? 6.138 3.351 0.335 1.00 92.31 91 ASP A O 1
ATOM 700 N N . GLY A 1 92 ? 8.002 4.593 0.193 1.00 92.44 92 GLY A N 1
ATOM 701 C CA . GLY A 1 92 ? 8.915 3.500 0.528 1.00 92.44 92 GLY A CA 1
ATOM 702 C C . GLY A 1 92 ? 8.883 2.382 -0.522 1.00 92.44 92 GLY A C 1
ATOM 703 O O . GLY A 1 92 ? 9.208 2.601 -1.687 1.00 92.44 92 GLY A O 1
ATOM 704 N N . ASP A 1 93 ? 8.498 1.177 -0.099 1.00 95.50 93 ASP A N 1
ATOM 705 C CA . ASP A 1 93 ? 8.357 0.001 -0.972 1.00 95.50 93 ASP A CA 1
ATOM 706 C C . ASP A 1 93 ? 6.953 -0.167 -1.574 1.00 95.50 93 ASP A C 1
ATOM 708 O O . ASP A 1 93 ? 6.696 -1.141 -2.287 1.00 95.50 93 ASP A O 1
ATOM 712 N N . ASP A 1 94 ? 6.042 0.769 -1.305 1.00 96.44 94 ASP A N 1
ATOM 713 C CA . ASP A 1 94 ? 4.705 0.782 -1.884 1.00 96.44 94 ASP A CA 1
ATOM 714 C C . ASP A 1 94 ? 4.647 1.772 -3.063 1.00 96.44 94 ASP A C 1
ATOM 716 O O . ASP A 1 94 ? 5.188 2.878 -2.996 1.00 96.44 94 ASP A O 1
ATOM 720 N N . LEU A 1 95 ? 3.949 1.396 -4.139 1.00 97.44 95 LEU A N 1
ATOM 721 C CA . LEU A 1 95 ? 3.391 2.358 -5.090 1.00 97.44 95 LEU A CA 1
ATOM 722 C C . LEU A 1 95 ? 1.912 2.559 -4.798 1.00 97.44 95 LEU A C 1
ATOM 724 O O . LEU A 1 95 ? 1.163 1.596 -4.610 1.00 97.44 95 LEU A O 1
ATOM 728 N N . ILE A 1 96 ? 1.495 3.821 -4.782 1.00 96.25 96 ILE A N 1
ATOM 729 C CA . ILE A 1 96 ? 0.131 4.218 -4.453 1.00 96.25 96 ILE A CA 1
ATOM 730 C C . ILE A 1 96 ? -0.483 4.966 -5.632 1.00 96.25 96 ILE A C 1
ATOM 732 O O . ILE A 1 96 ? 0.138 5.845 -6.230 1.00 96.25 96 ILE A O 1
ATOM 736 N N . ARG A 1 97 ? -1.735 4.630 -5.937 1.00 95.38 97 ARG A N 1
ATOM 737 C CA . ARG A 1 97 ? -2.602 5.360 -6.861 1.0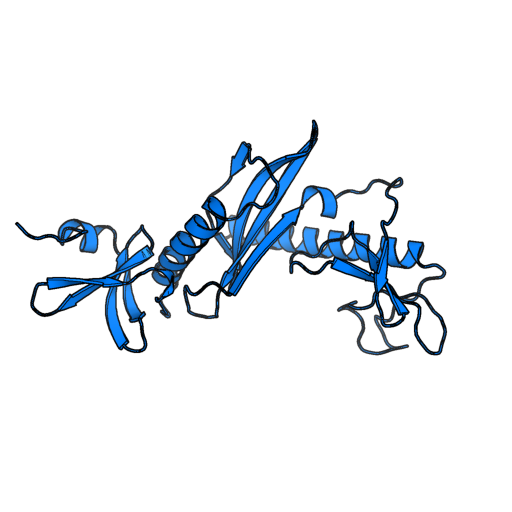0 95.38 97 ARG A CA 1
ATOM 738 C C . ARG A 1 97 ? -3.866 5.775 -6.116 1.00 95.38 97 ARG A C 1
ATOM 740 O O . ARG A 1 97 ? -4.610 4.927 -5.625 1.00 95.38 97 ARG A O 1
ATOM 747 N N . VAL A 1 98 ? -4.123 7.081 -6.057 1.00 95.12 98 VAL A N 1
ATOM 748 C CA . VAL A 1 98 ? -5.377 7.620 -5.507 1.00 95.12 98 VAL A CA 1
ATOM 749 C C . VAL A 1 98 ? -6.437 7.616 -6.602 1.00 95.12 98 VAL A C 1
ATOM 751 O O . VAL A 1 98 ? -6.202 8.103 -7.713 1.00 95.12 98 VAL A O 1
ATOM 754 N N . CYS A 1 99 ? -7.600 7.059 -6.285 1.00 94.94 99 CYS A N 1
ATOM 755 C CA . CYS A 1 99 ? -8.736 6.951 -7.184 1.00 94.94 99 CYS A CA 1
ATOM 756 C C . CYS A 1 99 ? -9.991 7.542 -6.547 1.00 94.94 99 CYS A C 1
ATOM 758 O O . CYS A 1 99 ? -10.280 7.312 -5.376 1.00 94.94 99 CYS A O 1
ATOM 760 N N . ASN A 1 100 ? -10.802 8.201 -7.367 1.00 94.94 100 ASN A N 1
ATOM 761 C CA . ASN A 1 100 ? -12.198 8.453 -7.052 1.00 94.94 100 ASN A CA 1
ATOM 762 C C . ASN A 1 100 ? -13.027 7.274 -7.552 1.00 94.94 100 ASN A C 1
ATOM 764 O O . ASN A 1 100 ? -12.864 6.833 -8.692 1.00 94.94 100 ASN A O 1
ATOM 768 N N . ALA A 1 101 ? -13.941 6.794 -6.722 1.00 92.62 101 ALA A N 1
ATOM 769 C CA . ALA A 1 101 ? -14.876 5.731 -7.055 1.00 92.62 101 ALA A CA 1
ATOM 770 C C . ALA A 1 101 ? -16.298 6.092 -6.612 1.00 92.62 101 ALA A C 1
ATOM 772 O O . ALA A 1 101 ? -16.528 7.060 -5.881 1.00 92.62 101 ALA A O 1
ATOM 773 N N . LYS A 1 102 ? -17.274 5.304 -7.069 1.00 88.62 102 LYS A N 1
ATOM 774 C CA . LYS A 1 102 ? -18.665 5.390 -6.608 1.00 88.62 102 LYS A CA 1
ATOM 775 C C . LYS A 1 102 ? -19.053 4.149 -5.817 1.00 88.62 102 LYS A C 1
ATOM 777 O O . LYS A 1 102 ? -18.824 3.027 -6.262 1.00 88.62 102 LYS A O 1
ATOM 782 N N . ARG A 1 103 ? -19.716 4.361 -4.680 1.00 82.81 103 ARG A N 1
ATOM 783 C CA . ARG A 1 103 ? -20.429 3.330 -3.917 1.00 82.81 103 ARG A CA 1
ATOM 784 C C . ARG A 1 103 ? -21.901 3.720 -3.848 1.00 82.81 103 ARG A C 1
ATOM 786 O O . ARG A 1 103 ? -22.287 4.578 -3.055 1.00 82.81 103 ARG A O 1
ATOM 793 N N . GLY A 1 104 ? -22.717 3.132 -4.723 1.00 83.06 104 GLY A N 1
ATOM 794 C CA . GLY A 1 104 ? -24.079 3.614 -4.961 1.00 83.06 104 GLY A CA 1
ATOM 795 C C . GLY A 1 104 ? -24.057 5.065 -5.453 1.00 83.06 104 GLY A C 1
ATOM 796 O O . GLY A 1 104 ? -23.395 5.371 -6.443 1.00 83.06 104 GLY A O 1
ATOM 797 N N . ASN A 1 105 ? -24.727 5.964 -4.728 1.00 82.06 105 ASN A N 1
ATOM 798 C CA . ASN A 1 105 ? -24.742 7.403 -5.029 1.00 82.06 105 ASN A CA 1
ATOM 799 C C . ASN A 1 105 ? -23.628 8.199 -4.325 1.00 82.06 105 ASN A C 1
ATOM 801 O O . ASN A 1 105 ? -23.509 9.406 -4.533 1.00 82.06 105 ASN A O 1
ATOM 805 N N . THR A 1 106 ? -22.815 7.550 -3.491 1.00 84.62 106 THR A N 1
ATOM 806 C CA . THR A 1 106 ? -21.752 8.210 -2.729 1.00 84.62 106 THR A CA 1
ATOM 807 C C . THR A 1 106 ? -20.449 8.201 -3.521 1.00 84.62 106 THR A C 1
ATOM 809 O O . THR A 1 106 ? -20.020 7.155 -4.009 1.00 84.62 106 THR A O 1
ATOM 812 N N . HIS A 1 107 ? -19.808 9.365 -3.623 1.00 90.06 107 HIS A N 1
ATOM 813 C CA . HIS A 1 107 ? -18.438 9.476 -4.115 1.00 90.06 107 HIS A CA 1
ATOM 814 C C . HIS A 1 107 ? -17.480 9.168 -2.972 1.00 90.06 107 HIS A C 1
ATOM 816 O O . HIS A 1 107 ? -17.641 9.700 -1.875 1.00 90.06 107 HIS A O 1
ATOM 822 N N . ILE A 1 108 ? -16.512 8.302 -3.237 1.00 94.19 108 ILE A N 1
ATOM 823 C CA . ILE A 1 108 ? -15.492 7.904 -2.272 1.00 94.19 108 ILE A CA 1
ATOM 824 C C . ILE A 1 108 ? -14.109 8.045 -2.897 1.00 94.19 108 ILE A C 1
ATOM 826 O O . ILE A 1 108 ? -13.947 7.926 -4.114 1.00 94.19 108 ILE A O 1
ATOM 830 N N . GLU A 1 109 ? -13.124 8.264 -2.045 1.00 95.81 109 GLU A N 1
ATOM 831 C CA . GLU A 1 109 ? -11.710 8.228 -2.378 1.00 95.81 109 GLU A CA 1
ATOM 832 C C . GLU A 1 109 ? -11.107 6.923 -1.857 1.00 95.81 109 GLU A C 1
ATOM 834 O O . GLU A 1 109 ? -11.292 6.541 -0.696 1.00 95.81 109 GLU A O 1
ATOM 839 N N . VAL A 1 110 ? -10.394 6.227 -2.736 1.00 95.38 110 VAL A N 1
ATOM 840 C CA . VAL A 1 110 ? -9.745 4.950 -2.446 1.00 95.38 110 VAL A CA 1
ATOM 841 C C . VAL A 1 110 ? -8.295 4.979 -2.914 1.00 95.38 110 VAL A C 1
ATOM 843 O O . VAL A 1 110 ? -7.970 5.518 -3.971 1.00 95.38 110 VAL A O 1
ATOM 846 N N . GLU A 1 111 ? -7.413 4.372 -2.134 1.00 95.81 111 GLU A N 1
ATOM 847 C CA . GLU A 1 111 ? -6.023 4.131 -2.507 1.00 95.81 111 GLU A CA 1
ATOM 848 C C . GLU A 1 111 ? -5.880 2.696 -2.999 1.00 95.81 111 GLU A C 1
ATOM 850 O O . GLU A 1 111 ? -6.223 1.761 -2.274 1.00 95.81 111 GLU A O 1
ATOM 855 N N . VAL A 1 112 ? -5.330 2.517 -4.199 1.00 95.69 112 VAL A N 1
ATOM 856 C CA . VAL A 1 112 ? -4.761 1.233 -4.618 1.00 95.69 112 VAL A CA 1
ATOM 857 C C . VAL A 1 112 ? -3.284 1.249 -4.267 1.00 95.69 112 VAL A C 1
ATOM 859 O O . VAL A 1 112 ? -2.566 2.181 -4.628 1.00 95.69 112 VAL A O 1
ATOM 862 N N . ILE A 1 113 ? -2.846 0.232 -3.534 1.00 96.44 113 ILE A N 1
ATOM 863 C CA . ILE A 1 113 ? -1.499 0.132 -2.983 1.00 96.44 113 ILE A CA 1
ATOM 864 C C . ILE A 1 113 ? -0.889 -1.184 -3.450 1.00 96.44 113 ILE A C 1
ATOM 866 O O . ILE A 1 113 ? -1.395 -2.259 -3.115 1.00 96.44 113 ILE A O 1
ATOM 870 N N . VAL A 1 114 ? 0.215 -1.098 -4.186 1.00 97.44 114 VAL A N 1
ATOM 871 C CA . VAL A 1 114 ? 1.009 -2.254 -4.611 1.00 97.44 114 VAL A CA 1
ATOM 872 C C . VAL A 1 114 ? 2.312 -2.250 -3.830 1.00 97.44 114 VAL A C 1
ATOM 874 O O . VAL A 1 114 ? 3.106 -1.321 -3.947 1.00 97.44 114 VAL A O 1
ATOM 877 N N . ARG A 1 115 ? 2.522 -3.283 -3.015 1.00 97.12 115 ARG A N 1
ATOM 878 C CA . ARG A 1 115 ? 3.753 -3.483 -2.251 1.00 97.12 115 ARG A CA 1
ATOM 879 C C . ARG A 1 115 ? 4.741 -4.281 -3.068 1.00 97.12 115 ARG A C 1
ATOM 881 O O . ARG A 1 115 ? 4.392 -5.348 -3.570 1.00 97.12 115 ARG A O 1
ATOM 888 N N . PHE A 1 116 ? 5.981 -3.828 -3.102 1.00 98.12 116 PHE A N 1
ATOM 889 C CA . PHE A 1 116 ? 7.078 -4.502 -3.775 1.00 98.12 116 PHE A CA 1
ATOM 890 C C . PHE A 1 116 ? 8.066 -5.103 -2.782 1.00 98.12 116 PHE A C 1
ATOM 892 O O . PHE A 1 116 ? 8.133 -4.716 -1.615 1.00 98.12 116 PHE A O 1
ATOM 899 N N . ILE A 1 117 ? 8.843 -6.075 -3.252 1.00 96.75 117 ILE A N 1
ATOM 900 C CA . ILE A 1 117 ? 10.049 -6.499 -2.543 1.00 96.75 117 ILE A CA 1
ATOM 901 C C . ILE A 1 117 ? 11.062 -5.351 -2.616 1.00 96.75 117 ILE A C 1
ATOM 903 O O . ILE A 1 117 ? 11.190 -4.691 -3.652 1.00 96.75 117 ILE A O 1
ATOM 907 N N . LYS A 1 118 ? 11.774 -5.112 -1.511 1.00 95.06 118 LYS A N 1
ATOM 908 C CA . LYS A 1 118 ? 12.800 -4.072 -1.428 1.00 95.06 118 LYS A CA 1
ATOM 909 C C . LYS A 1 118 ? 13.792 -4.180 -2.594 1.00 95.06 118 LYS A C 1
ATOM 911 O O . LYS A 1 118 ? 14.243 -5.278 -2.916 1.00 95.06 118 LYS A O 1
ATOM 916 N N . ASP A 1 119 ? 14.089 -3.040 -3.219 1.00 94.94 119 ASP A N 1
ATOM 917 C CA . ASP A 1 119 ? 15.019 -2.887 -4.352 1.00 94.94 119 ASP A CA 1
ATOM 918 C C . ASP A 1 119 ? 14.663 -3.722 -5.606 1.00 94.94 119 ASP A C 1
ATOM 920 O O . ASP A 1 119 ? 15.491 -3.938 -6.494 1.00 94.94 119 ASP A O 1
ATOM 924 N N . SER A 1 120 ? 13.414 -4.195 -5.698 1.00 97.25 120 SER A N 1
ATOM 925 C CA . SER A 1 120 ? 12.904 -5.017 -6.797 1.00 97.25 120 SER A CA 1
ATOM 926 C C . SER A 1 120 ? 11.548 -4.525 -7.302 1.00 97.25 120 SER A C 1
ATOM 928 O O . SER A 1 120 ? 10.739 -3.976 -6.550 1.00 97.25 120 SER A O 1
ATOM 930 N N . ALA A 1 121 ? 11.282 -4.747 -8.587 1.00 98.12 121 ALA A N 1
ATOM 931 C CA . ALA A 1 121 ? 9.980 -4.558 -9.216 1.00 98.12 121 ALA A CA 1
ATOM 932 C C . ALA A 1 121 ? 9.069 -5.793 -9.096 1.00 98.12 121 ALA A C 1
ATOM 934 O O . ALA A 1 121 ? 7.925 -5.776 -9.549 1.00 98.12 121 ALA A O 1
ATOM 935 N N . LYS A 1 122 ? 9.513 -6.847 -8.403 1.00 97.56 122 LYS A N 1
ATOM 936 C CA . LYS A 1 122 ? 8.648 -7.967 -8.039 1.00 97.56 122 LYS A CA 1
ATOM 937 C C . LYS A 1 122 ? 7.623 -7.536 -6.989 1.00 97.56 122 LYS A C 1
ATOM 939 O O . LYS A 1 122 ? 7.967 -7.252 -5.838 1.00 97.56 122 LYS A O 1
ATOM 944 N N . ALA A 1 123 ? 6.354 -7.526 -7.381 1.00 97.19 123 ALA A N 1
ATOM 945 C CA . ALA A 1 123 ? 5.252 -7.236 -6.476 1.00 97.19 123 ALA A CA 1
ATOM 946 C C . ALA A 1 123 ? 5.042 -8.372 -5.457 1.00 97.19 123 ALA A C 1
ATOM 948 O O . ALA A 1 123 ? 5.110 -9.560 -5.780 1.00 97.19 123 ALA A O 1
ATOM 949 N N . PHE A 1 124 ? 4.787 -7.985 -4.212 1.00 95.56 124 PHE A N 1
ATOM 950 C CA . PHE A 1 124 ? 4.506 -8.861 -3.078 1.00 95.56 124 PHE A CA 1
ATOM 951 C C . PHE A 1 124 ? 3.005 -8.945 -2.787 1.00 95.56 124 PHE A C 1
ATOM 953 O O . PHE A 1 124 ? 2.486 -10.026 -2.521 1.00 95.56 124 PHE A O 1
ATOM 960 N N . SER A 1 125 ? 2.299 -7.813 -2.832 1.00 94.44 125 SER A N 1
ATOM 961 C CA . SER A 1 125 ? 0.847 -7.771 -2.647 1.00 94.44 125 SER A CA 1
ATOM 962 C C . SER A 1 125 ? 0.225 -6.542 -3.300 1.00 94.44 125 SER A C 1
ATOM 964 O O . SER A 1 125 ? 0.882 -5.518 -3.466 1.00 94.44 125 SER A O 1
ATOM 966 N N . ALA A 1 126 ? -1.061 -6.636 -3.628 1.00 94.94 126 ALA A N 1
ATOM 967 C CA . ALA A 1 126 ? -1.885 -5.508 -4.037 1.00 94.94 126 ALA A CA 1
ATOM 968 C C . ALA A 1 126 ? -3.114 -5.437 -3.131 1.00 94.94 126 ALA A C 1
ATOM 970 O O . ALA A 1 126 ? -3.687 -6.464 -2.760 1.00 94.94 126 ALA A O 1
ATOM 971 N N . ARG A 1 127 ? -3.494 -4.228 -2.725 1.00 94.12 127 ARG A N 1
ATOM 972 C CA . ARG A 1 127 ? -4.613 -4.001 -1.809 1.00 94.12 127 ARG A CA 1
ATOM 973 C C . ARG A 1 127 ? -5.267 -2.658 -2.067 1.00 94.12 127 ARG A C 1
ATOM 975 O O . ARG A 1 127 ? -4.667 -1.765 -2.659 1.00 94.12 127 ARG A O 1
ATOM 982 N N . GLN A 1 128 ? -6.475 -2.522 -1.545 1.00 93.38 128 GLN A N 1
ATOM 983 C CA . GLN A 1 128 ? -7.207 -1.269 -1.543 1.00 93.38 128 GLN A CA 1
ATOM 984 C C . GLN A 1 128 ? -7.438 -0.762 -0.131 1.00 93.38 128 GLN A C 1
ATOM 986 O O . GLN A 1 128 ? -7.591 -1.555 0.802 1.00 93.38 128 GLN A O 1
ATOM 991 N N . PHE A 1 129 ? -7.521 0.553 -0.002 1.00 95.50 129 PHE A N 1
ATOM 992 C CA . PHE A 1 129 ? -7.844 1.223 1.243 1.00 95.50 129 PHE A CA 1
ATOM 993 C C . PHE A 1 129 ? -8.846 2.350 0.984 1.00 95.50 129 PHE A C 1
ATOM 995 O O . PHE A 1 129 ? -8.575 3.259 0.201 1.00 95.50 129 PHE A O 1
ATOM 1002 N N . ASN A 1 130 ? -10.016 2.284 1.622 1.00 95.06 130 ASN A N 1
ATOM 1003 C CA . ASN A 1 130 ? -11.043 3.315 1.486 1.00 95.06 130 ASN A CA 1
ATOM 1004 C C . ASN A 1 130 ? -10.768 4.476 2.450 1.00 95.06 130 ASN A C 1
ATOM 1006 O O . ASN A 1 130 ? -11.082 4.401 3.640 1.00 95.06 130 ASN A O 1
ATOM 1010 N N . VAL A 1 131 ? -10.197 5.556 1.915 1.00 96.56 131 VAL A N 1
ATOM 1011 C CA . VAL A 1 131 ? -9.838 6.756 2.679 1.00 96.56 131 VAL A CA 1
ATOM 1012 C C . VAL A 1 131 ? -11.093 7.436 3.219 1.00 96.56 131 VAL A C 1
ATOM 1014 O O . VAL A 1 131 ? -11.112 7.862 4.371 1.00 96.56 131 VAL A O 1
ATOM 1017 N N . THR A 1 132 ? -12.169 7.489 2.429 1.00 95.38 132 THR A N 1
ATOM 1018 C CA . THR A 1 132 ? -13.433 8.099 2.865 1.00 95.38 132 THR A CA 1
ATOM 1019 C C . THR A 1 132 ? -14.035 7.380 4.068 1.00 95.38 132 THR A C 1
ATOM 1021 O O . THR A 1 132 ? -14.452 8.044 5.011 1.00 95.38 132 THR A O 1
ATOM 1024 N N . ASP A 1 133 ? -14.043 6.045 4.079 1.00 94.44 133 ASP A N 1
ATOM 1025 C CA . ASP A 1 133 ? -14.550 5.287 5.234 1.00 94.44 133 ASP A CA 1
ATOM 1026 C C . ASP A 1 133 ? -13.651 5.463 6.467 1.00 94.44 133 ASP A C 1
ATOM 1028 O O . ASP A 1 133 ? -14.152 5.585 7.584 1.00 94.44 133 ASP A O 1
ATOM 1032 N N . ALA A 1 134 ? -12.329 5.506 6.279 1.00 96.69 134 ALA A N 1
ATOM 1033 C CA . ALA A 1 134 ? -11.381 5.713 7.373 1.00 96.69 134 ALA A CA 1
ATOM 1034 C C . ALA A 1 134 ? -11.482 7.114 8.002 1.00 96.69 134 ALA A C 1
ATOM 1036 O O . ALA A 1 134 ? -11.196 7.279 9.186 1.00 96.69 134 ALA A O 1
ATOM 1037 N N . LEU A 1 135 ? -11.893 8.116 7.221 1.00 96.81 135 LEU A N 1
ATOM 1038 C CA . LEU A 1 135 ? -12.084 9.495 7.670 1.00 96.81 135 LEU A CA 1
ATOM 1039 C C . LEU A 1 135 ? -13.534 9.828 8.046 1.00 96.81 135 LEU A C 1
ATOM 1041 O O . LEU A 1 135 ? -13.813 10.969 8.409 1.00 96.81 135 LEU A O 1
ATOM 1045 N N . ASP A 1 136 ? -14.461 8.879 7.991 1.00 94.38 136 ASP A N 1
ATOM 1046 C CA . ASP A 1 136 ? -15.834 9.124 8.421 1.00 94.38 136 ASP A CA 1
ATOM 1047 C C . ASP A 1 136 ? -15.869 9.453 9.931 1.00 94.38 136 ASP A C 1
ATOM 1049 O O . ASP A 1 136 ? -15.188 8.829 10.744 1.00 94.38 136 ASP A O 1
ATOM 1053 N N . GLU A 1 137 ? -16.702 10.400 10.349 1.00 94.31 137 GLU A N 1
ATOM 1054 C CA . GLU A 1 137 ? -16.891 10.802 11.756 1.00 94.31 137 GLU A CA 1
ATOM 1055 C C . GLU A 1 137 ? -18.309 10.510 12.266 1.00 94.31 137 GLU A C 1
ATOM 1057 O O . GLU A 1 137 ? -18.682 10.929 13.361 1.00 94.31 137 GLU A O 1
ATOM 1062 N N . SER A 1 138 ? -19.121 9.788 11.488 1.00 93.19 138 SER A N 1
ATOM 1063 C CA . SER A 1 138 ? -20.509 9.495 11.832 1.00 93.19 138 SER A CA 1
ATOM 1064 C C . SER A 1 138 ? -20.658 8.910 13.240 1.00 93.19 138 SER A C 1
ATOM 1066 O O . SER A 1 138 ? -20.262 7.775 13.523 1.00 93.19 138 SER A O 1
ATOM 1068 N N . ALA A 1 139 ? -21.334 9.661 14.115 1.00 90.06 139 ALA A N 1
ATOM 1069 C CA . ALA A 1 139 ? -21.702 9.200 15.454 1.00 90.06 139 ALA A CA 1
ATOM 1070 C C . ALA A 1 139 ? -22.600 7.947 15.407 1.00 90.06 139 ALA A C 1
ATOM 1072 O O . ALA A 1 139 ? -22.555 7.104 16.303 1.00 90.06 139 ALA A O 1
ATOM 1073 N N . ASN A 1 140 ? -23.358 7.789 14.317 1.00 92.62 140 ASN A N 1
ATOM 1074 C CA . ASN A 1 140 ? -24.266 6.668 14.083 1.00 92.62 140 ASN A CA 1
ATOM 1075 C C . ASN A 1 140 ? -23.567 5.435 13.489 1.00 92.62 140 ASN A C 1
ATOM 1077 O O . ASN A 1 140 ? -24.239 4.469 13.130 1.00 92.62 140 ASN A O 1
ATOM 1081 N N . TRP A 1 141 ? -22.238 5.441 13.357 1.00 95.75 141 TRP A N 1
ATOM 1082 C CA . TRP A 1 141 ? -21.502 4.260 12.922 1.00 95.75 141 TRP A CA 1
ATOM 1083 C C . TRP A 1 141 ? -21.735 3.092 13.890 1.00 95.75 141 TRP A C 1
ATOM 1085 O O . TRP A 1 141 ? -21.632 3.253 15.110 1.00 95.75 141 TRP A O 1
ATOM 1095 N N . VAL A 1 142 ? -22.042 1.915 13.342 1.00 96.50 142 VAL A N 1
ATOM 1096 C CA . VAL A 1 142 ? -22.270 0.677 14.099 1.00 96.50 142 VAL A CA 1
ATOM 1097 C C . VAL A 1 142 ? -21.176 -0.330 13.732 1.00 96.50 142 VAL A C 1
ATOM 1099 O O . VAL A 1 142 ? -21.032 -0.645 12.547 1.00 96.50 142 VAL A O 1
ATOM 1102 N N . PRO A 1 143 ? -20.404 -0.857 14.700 1.00 96.69 143 PRO A N 1
ATOM 1103 C CA . PRO A 1 143 ? -19.399 -1.876 14.418 1.00 96.69 143 PRO A CA 1
ATOM 1104 C C . PRO A 1 143 ? -20.017 -3.158 13.838 1.00 96.69 143 PRO A C 1
ATOM 1106 O O . PRO A 1 143 ? -21.012 -3.676 14.348 1.00 96.69 143 PRO A O 1
ATOM 1109 N N . ALA A 1 144 ? -19.399 -3.711 12.797 1.00 96.94 144 ALA A N 1
ATOM 1110 C CA . ALA A 1 144 ? -19.812 -4.969 12.185 1.00 96.94 144 ALA A CA 1
ATOM 1111 C C . ALA A 1 144 ? -18.827 -6.081 12.547 1.00 96.94 144 ALA A C 1
ATOM 1113 O O . ALA A 1 144 ? -17.678 -6.072 12.111 1.00 96.94 144 ALA A O 1
ATOM 1114 N N . TYR A 1 145 ? -19.282 -7.079 13.300 1.00 97.12 145 TYR A N 1
ATOM 1115 C CA . TYR A 1 145 ? -18.383 -8.082 13.866 1.00 97.12 145 TYR A CA 1
ATOM 1116 C C . TYR A 1 145 ? -18.353 -9.409 13.105 1.00 97.12 145 TYR A C 1
ATOM 1118 O O . TYR A 1 145 ? -19.306 -9.791 12.420 1.00 97.12 145 TYR A O 1
ATOM 1126 N N . THR A 1 146 ? -17.256 -10.147 13.257 1.00 95.94 146 THR A N 1
ATOM 1127 C CA . THR A 1 146 ? -17.174 -11.595 13.005 1.00 95.94 146 THR A CA 1
ATOM 1128 C C . THR A 1 146 ? -16.253 -12.226 14.037 1.00 95.94 146 THR A C 1
ATOM 1130 O O . THR A 1 146 ? -15.138 -11.757 14.240 1.00 95.94 146 THR A O 1
ATOM 1133 N N . GLN A 1 147 ? -16.728 -13.268 14.713 1.00 94.25 147 GLN A N 1
ATOM 1134 C CA . GLN A 1 147 ? -15.951 -13.961 15.736 1.00 94.25 147 GLN A CA 1
ATOM 1135 C C . GLN A 1 147 ? -14.848 -14.808 15.091 1.00 94.25 147 GLN A C 1
ATOM 1137 O O . GLN A 1 147 ? -15.076 -15.428 14.051 1.00 94.25 147 GLN A O 1
ATOM 1142 N N . TRP A 1 148 ? -13.674 -14.882 15.719 1.00 89.50 148 TRP A N 1
ATOM 1143 C CA . TRP A 1 148 ? -12.601 -15.784 15.293 1.00 89.50 148 TRP A CA 1
ATOM 1144 C C . TRP A 1 148 ? -12.328 -16.894 16.315 1.00 89.50 148 TRP A C 1
ATOM 1146 O O . TRP A 1 148 ? -12.712 -16.804 17.483 1.00 89.50 148 TRP A O 1
ATOM 1156 N N . ARG A 1 149 ? -11.612 -17.946 15.888 1.00 81.12 149 ARG A N 1
ATOM 1157 C CA . ARG A 1 149 ? -11.449 -19.210 16.641 1.00 81.12 149 ARG A CA 1
ATOM 1158 C C . ARG A 1 149 ? -10.817 -19.067 18.035 1.00 81.12 149 ARG A C 1
ATOM 1160 O O . ARG A 1 149 ? -11.112 -19.868 18.909 1.00 81.12 149 ARG A O 1
ATOM 1167 N N . HIS A 1 150 ? -9.984 -18.053 18.251 1.00 81.38 150 HIS A N 1
ATOM 1168 C CA . HIS A 1 150 ? -9.235 -17.810 19.493 1.00 81.38 150 HIS A CA 1
ATOM 1169 C C . HIS A 1 150 ? -9.872 -16.782 20.454 1.00 81.38 150 HIS A C 1
ATOM 1171 O O . HIS A 1 150 ? -9.163 -16.170 21.249 1.00 81.38 150 HIS A O 1
ATOM 1177 N N . GLY A 1 151 ? -11.189 -16.553 20.382 1.00 82.56 151 GLY A N 1
ATOM 1178 C CA . GLY A 1 151 ? -11.907 -15.777 21.409 1.00 82.56 151 GLY A CA 1
ATOM 1179 C C . GLY A 1 151 ? -11.915 -14.252 21.232 1.00 82.56 151 GLY A C 1
ATOM 1180 O O . GLY A 1 151 ? -12.143 -13.534 22.196 1.00 82.56 151 GLY A O 1
ATOM 1181 N N . GLY A 1 152 ? -11.696 -13.749 20.015 1.00 93.00 152 GLY A N 1
ATOM 1182 C CA . GLY A 1 152 ? -11.789 -12.324 19.674 1.00 93.00 152 GLY A CA 1
ATOM 1183 C C . GLY A 1 152 ? -12.727 -12.065 18.495 1.00 93.00 152 GLY A C 1
ATOM 1184 O O . GLY A 1 152 ? -13.394 -12.978 17.992 1.00 93.00 152 GLY A O 1
ATOM 1185 N N . TRP A 1 153 ? -12.780 -10.809 18.058 1.00 96.81 153 TRP A N 1
ATOM 1186 C CA . TRP A 1 153 ? -13.692 -10.337 17.021 1.00 96.81 153 TRP A CA 1
ATOM 1187 C C . TRP A 1 153 ? -12.962 -9.488 15.985 1.00 96.81 153 TRP A C 1
ATOM 1189 O O . TRP A 1 153 ? -12.328 -8.491 16.328 1.00 96.81 153 TRP A O 1
ATOM 1199 N N . TYR A 1 154 ? -13.136 -9.831 14.709 1.00 96.69 154 TYR A N 1
ATOM 1200 C CA . TYR A 1 154 ? -12.845 -8.918 13.611 1.00 96.69 154 TYR A CA 1
ATOM 1201 C C . TYR A 1 154 ? -13.908 -7.818 13.563 1.00 96.69 154 TYR A C 1
ATOM 1203 O O . TYR A 1 154 ? -15.106 -8.117 13.585 1.00 96.69 154 TYR A O 1
ATOM 1211 N N . VAL A 1 155 ? -13.476 -6.566 13.440 1.00 96.88 155 VAL A N 1
ATOM 1212 C CA . VAL A 1 155 ? -14.319 -5.399 13.161 1.00 96.88 155 VAL A CA 1
ATOM 1213 C C . VAL A 1 155 ? -14.274 -5.155 11.652 1.00 96.88 155 VAL A C 1
ATOM 1215 O O . VAL A 1 155 ? -13.401 -4.472 11.129 1.00 96.88 155 VAL A O 1
ATOM 1218 N N . ARG A 1 156 ? -15.19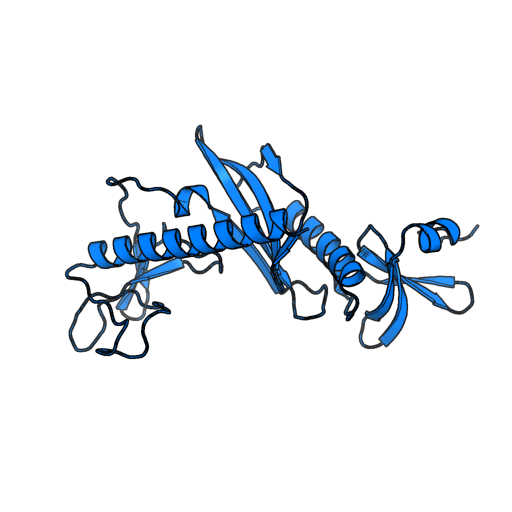5 -5.782 10.916 1.00 94.56 156 ARG A N 1
ATOM 1219 C CA . ARG A 1 156 ? -15.153 -5.898 9.444 1.00 94.56 156 ARG A CA 1
ATOM 1220 C C . ARG A 1 156 ? -15.279 -4.576 8.698 1.00 94.56 156 ARG A C 1
ATOM 1222 O O . ARG A 1 156 ? -14.894 -4.496 7.539 1.00 94.56 156 ARG A O 1
ATOM 1229 N N . ASN A 1 157 ? -15.854 -3.569 9.338 1.00 95.19 157 ASN A N 1
ATOM 1230 C CA . ASN A 1 157 ? -15.993 -2.219 8.802 1.00 95.19 157 ASN A CA 1
ATOM 1231 C C . ASN A 1 157 ? -14.955 -1.247 9.386 1.00 95.19 157 ASN A C 1
ATOM 1233 O O . ASN A 1 157 ? -15.188 -0.041 9.403 1.00 95.19 157 ASN A O 1
ATOM 1237 N N . VAL A 1 158 ? -13.819 -1.781 9.850 1.00 96.50 158 VAL A N 1
ATOM 1238 C CA . VAL A 1 158 ? -12.575 -1.054 10.115 1.00 96.50 158 VAL A CA 1
ATOM 1239 C C . VAL A 1 158 ? -11.471 -1.743 9.315 1.00 96.50 158 VAL A C 1
ATOM 1241 O O . VAL A 1 158 ? -11.207 -2.932 9.495 1.00 96.50 158 VAL A O 1
ATOM 1244 N N . GLN A 1 159 ? -10.833 -1.004 8.415 1.00 95.50 159 GLN A N 1
ATOM 1245 C CA . GLN A 1 159 ? -9.743 -1.499 7.578 1.00 95.50 159 GLN A CA 1
ATOM 1246 C C . GLN A 1 159 ? -8.512 -0.629 7.803 1.00 95.50 159 GLN A C 1
ATOM 1248 O O . GLN A 1 159 ? -8.612 0.591 7.822 1.00 95.50 159 GLN A O 1
ATOM 1253 N N . TYR A 1 160 ? -7.348 -1.247 7.944 1.00 95.19 160 TYR A N 1
ATOM 1254 C CA . TYR A 1 160 ? -6.072 -0.553 8.017 1.00 95.19 160 TYR A CA 1
ATOM 1255 C C . TYR A 1 160 ? -5.489 -0.329 6.616 1.00 95.19 160 TYR A C 1
ATOM 1257 O O . TYR A 1 160 ? -5.640 -1.188 5.742 1.00 95.19 160 TYR A O 1
ATOM 1265 N N . PRO A 1 161 ? -4.688 0.734 6.417 1.00 92.62 161 PRO A N 1
ATOM 1266 C CA . PRO A 1 161 ? -3.909 0.929 5.190 1.00 92.62 161 PRO A CA 1
ATOM 1267 C C . PRO A 1 161 ? -2.983 -0.233 4.810 1.00 92.62 161 PRO A C 1
ATOM 1269 O O . PRO A 1 161 ? -2.612 -0.401 3.649 1.00 92.62 161 PRO A O 1
ATOM 1272 N N . SER A 1 162 ? -2.581 -1.045 5.790 1.00 91.25 162 SER A N 1
ATOM 1273 C CA . SER A 1 162 ? -1.777 -2.253 5.584 1.00 91.25 162 SER A CA 1
ATOM 1274 C C . SER A 1 162 ? -2.557 -3.401 4.930 1.00 91.25 162 SER A C 1
ATOM 1276 O O . SER A 1 162 ? -1.947 -4.387 4.526 1.00 91.25 162 SER A O 1
ATOM 1278 N N . GLY A 1 163 ? -3.885 -3.289 4.822 1.00 90.38 163 GLY A N 1
ATOM 1279 C CA . GLY A 1 163 ? -4.790 -4.352 4.379 1.00 90.38 163 GLY A CA 1
ATOM 1280 C C . GLY A 1 163 ? -5.345 -5.208 5.521 1.00 90.38 163 GLY A C 1
ATOM 1281 O O . GLY A 1 163 ? -6.234 -6.021 5.287 1.00 90.38 163 GLY A O 1
ATOM 1282 N N . GLY A 1 164 ? -4.861 -5.016 6.753 1.00 91.25 164 GLY A N 1
ATOM 1283 C CA . GLY A 1 164 ? -5.435 -5.654 7.938 1.00 91.25 164 GLY A CA 1
ATOM 1284 C C . GLY A 1 164 ? -6.854 -5.156 8.223 1.00 91.25 164 GLY A C 1
ATOM 1285 O O . GLY A 1 164 ? -7.203 -4.025 7.891 1.00 91.25 164 GLY A O 1
ATOM 1286 N N . CYS A 1 165 ? -7.675 -5.988 8.856 1.00 92.25 165 CYS A N 1
ATOM 1287 C CA . CYS A 1 165 ? -8.965 -5.564 9.400 1.00 92.25 165 CYS A CA 1
ATOM 1288 C C . CYS A 1 165 ? -8.848 -5.275 10.899 1.00 92.25 165 CYS A C 1
ATOM 1290 O O . CYS A 1 165 ? -7.911 -5.743 11.550 1.00 92.25 165 CYS A O 1
ATOM 1292 N N . GLY A 1 166 ? -9.801 -4.507 11.428 1.00 95.31 166 GLY A N 1
ATOM 1293 C CA . GLY A 1 166 ? -9.893 -4.231 12.855 1.00 95.31 166 GLY A CA 1
ATOM 1294 C C . GLY A 1 166 ? -10.099 -5.501 13.677 1.00 95.31 166 GLY A C 1
ATOM 1295 O O . GLY A 1 166 ? -10.675 -6.488 13.211 1.00 95.31 166 GLY A O 1
ATOM 1296 N N . CYS A 1 167 ? -9.618 -5.478 14.907 1.00 95.94 167 CYS A N 1
ATOM 1297 C CA . CYS A 1 167 ? -9.538 -6.593 15.816 1.00 95.94 167 CYS A CA 1
ATOM 1298 C C . CYS A 1 167 ? -9.650 -6.155 17.281 1.00 95.94 167 CYS A C 1
ATOM 1300 O O . CYS A 1 167 ? -8.768 -5.494 17.833 1.00 95.94 167 CYS A O 1
ATOM 1302 N N . VAL A 1 168 ? -10.683 -6.651 17.965 1.00 97.50 168 VAL A N 1
ATOM 1303 C CA . VAL A 1 168 ? -10.885 -6.424 19.402 1.00 97.50 168 VAL A CA 1
ATOM 1304 C C . VAL A 1 168 ? -11.102 -7.730 20.154 1.00 97.50 168 VAL A C 1
ATOM 1306 O O . VAL A 1 168 ? -11.652 -8.698 19.623 1.00 97.50 168 VAL A O 1
ATOM 1309 N N . SER A 1 169 ? -10.669 -7.775 21.409 1.00 97.06 169 SER A N 1
ATOM 1310 C CA . SER A 1 169 ? -10.769 -8.971 22.247 1.00 97.06 169 SER A CA 1
ATOM 1311 C C . SER A 1 169 ? -10.878 -8.603 23.720 1.00 97.06 169 SER A C 1
ATOM 1313 O O . SER A 1 169 ? -10.328 -7.590 24.146 1.00 97.06 169 SER A O 1
ATOM 1315 N N . ASN A 1 170 ? -11.559 -9.445 24.493 1.00 96.44 170 ASN A N 1
ATOM 1316 C CA . ASN A 1 170 ? -11.483 -9.474 25.953 1.00 96.44 170 ASN A CA 1
ATOM 1317 C C . ASN A 1 170 ? -10.929 -10.803 26.483 1.00 96.44 170 ASN A C 1
ATOM 1319 O O . ASN A 1 170 ? -11.051 -11.090 27.669 1.00 96.44 170 ASN A O 1
ATOM 1323 N N . ASN A 1 171 ? -10.346 -11.622 25.604 1.00 94.94 171 ASN A N 1
ATOM 1324 C CA . ASN A 1 171 ? -9.750 -12.906 25.956 1.00 94.94 171 ASN A CA 1
ATOM 1325 C C . ASN A 1 171 ? -8.365 -12.708 26.596 1.00 94.94 171 ASN A C 1
ATOM 1327 O O . ASN A 1 171 ? -7.339 -13.062 26.016 1.00 94.94 171 ASN A O 1
ATOM 1331 N N . TYR A 1 172 ? -8.367 -12.067 27.761 1.00 92.50 172 TYR A N 1
ATOM 1332 C CA . TYR A 1 172 ? -7.224 -11.776 28.621 1.00 92.50 172 TYR A CA 1
ATOM 1333 C C . TYR A 1 172 ? -7.603 -12.136 30.063 1.00 92.50 172 TYR A C 1
ATOM 1335 O O . TYR A 1 172 ? -8.791 -12.172 30.387 1.00 92.50 172 TYR A O 1
ATOM 1343 N N . ASP A 1 173 ? -6.617 -12.357 30.934 1.00 93.62 173 ASP A N 1
ATOM 1344 C CA . ASP A 1 173 ? -6.854 -12.805 32.319 1.00 93.62 173 ASP A CA 1
ATOM 1345 C C . ASP A 1 173 ? -7.737 -11.842 33.134 1.00 93.62 173 ASP A C 1
ATOM 1347 O O . ASP A 1 173 ? -8.472 -12.266 34.023 1.00 93.62 173 ASP A O 1
ATOM 1351 N N . ASP A 1 174 ? -7.700 -10.546 32.812 1.00 94.94 174 ASP A N 1
ATOM 1352 C CA . ASP A 1 174 ? -8.512 -9.509 33.458 1.00 94.94 174 ASP A CA 1
ATOM 1353 C C . ASP A 1 174 ? -9.899 -9.311 32.820 1.00 94.94 174 ASP A C 1
ATOM 1355 O O . ASP A 1 174 ? -10.702 -8.518 33.313 1.00 94.94 174 ASP A O 1
ATOM 1359 N N . GLY A 1 175 ? -10.187 -10.002 31.713 1.00 94.50 175 GLY A N 1
ATOM 1360 C CA . GLY A 1 175 ? -11.443 -9.895 30.974 1.00 94.50 175 GLY A CA 1
ATOM 1361 C C . GLY A 1 175 ? -11.713 -8.519 30.353 1.00 94.50 175 GLY A C 1
ATOM 1362 O O . GLY A 1 175 ? -12.842 -8.270 29.917 1.00 94.50 175 GLY A O 1
ATOM 1363 N N . ALA A 1 176 ? -10.730 -7.614 30.311 1.00 96.75 176 ALA A N 1
ATOM 1364 C CA . ALA A 1 176 ? -10.923 -6.259 29.805 1.00 96.75 176 ALA A CA 1
ATOM 1365 C C . ALA A 1 176 ? -10.828 -6.200 28.272 1.00 96.75 176 ALA A C 1
ATOM 1367 O O . ALA A 1 176 ? -9.983 -6.852 27.648 1.00 96.75 176 ALA A O 1
ATOM 1368 N N . TRP A 1 177 ? -11.693 -5.389 27.654 1.00 97.69 177 TRP A N 1
ATOM 1369 C CA . TRP A 1 177 ? -11.719 -5.212 26.201 1.00 97.69 177 TRP A CA 1
ATOM 1370 C C . TRP A 1 177 ? -10.546 -4.365 25.727 1.00 97.69 177 TRP A C 1
ATOM 1372 O O . TRP A 1 177 ? -10.261 -3.317 26.301 1.00 97.69 177 TRP A O 1
ATOM 1382 N N . ARG A 1 178 ? -9.894 -4.799 24.648 1.00 97.94 178 ARG A N 1
ATOM 1383 C CA . ARG A 1 178 ? -8.727 -4.148 24.045 1.00 97.94 178 ARG A CA 1
ATOM 1384 C C . ARG A 1 178 ? -8.782 -4.217 22.527 1.00 97.94 178 ARG A C 1
ATOM 1386 O O . ARG A 1 178 ? -9.382 -5.131 21.959 1.00 97.94 178 ARG A O 1
ATOM 1393 N N . ILE A 1 179 ? -8.057 -3.304 21.890 1.00 97.38 179 ILE A N 1
ATOM 1394 C CA . ILE A 1 179 ? -7.609 -3.453 20.503 1.00 97.38 179 ILE A CA 1
ATOM 1395 C C . ILE A 1 179 ? -6.485 -4.498 20.498 1.00 97.38 179 ILE A C 1
ATOM 1397 O O . ILE A 1 179 ? -5.547 -4.409 21.297 1.00 97.38 179 ILE A O 1
ATOM 1401 N N . VAL A 1 180 ? -6.566 -5.520 19.646 1.00 94.44 180 VAL A N 1
ATOM 1402 C CA . VAL A 1 180 ? -5.611 -6.647 19.660 1.00 94.44 180 VAL A CA 1
ATOM 1403 C C . VAL A 1 180 ? -4.258 -6.232 19.086 1.00 94.44 180 VAL A C 1
ATOM 1405 O O . VAL A 1 180 ? -3.225 -6.506 19.692 1.00 94.44 180 VAL A O 1
ATOM 1408 N N . CYS A 1 181 ? -4.251 -5.514 17.966 1.00 90.50 181 CYS A N 1
ATOM 1409 C CA . CYS A 1 181 ? -3.033 -5.071 17.285 1.00 90.50 181 CYS A CA 1
ATOM 1410 C C . CYS A 1 181 ? -2.713 -3.590 17.559 1.00 90.50 181 CYS A C 1
ATOM 1412 O O . CYS A 1 181 ? -2.309 -2.864 16.652 1.00 90.50 181 CYS A O 1
ATOM 1414 N N . ASP A 1 182 ? -2.910 -3.118 18.797 1.00 94.06 182 ASP A N 1
ATOM 1415 C CA . ASP A 1 182 ? -2.588 -1.734 19.161 1.00 94.06 182 ASP A CA 1
ATOM 1416 C C . ASP A 1 182 ? -1.070 -1.512 19.195 1.00 94.06 182 ASP A C 1
ATOM 1418 O O . ASP A 1 182 ? -0.394 -1.897 20.150 1.00 94.06 182 ASP A O 1
ATOM 1422 N N . GLY A 1 183 ? -0.532 -0.874 18.154 1.00 91.25 183 GLY A N 1
ATOM 1423 C CA . GLY A 1 183 ? 0.897 -0.571 18.044 1.00 91.25 183 GLY A CA 1
ATOM 1424 C C . GLY A 1 183 ? 1.422 0.414 19.095 1.00 91.25 183 GLY A C 1
ATOM 1425 O O . GLY A 1 183 ? 2.632 0.584 19.207 1.00 91.25 183 GLY A O 1
ATOM 1426 N N . ARG A 1 184 ? 0.543 1.061 19.874 1.00 93.75 184 ARG A N 1
ATOM 1427 C CA . ARG A 1 184 ? 0.936 1.943 20.984 1.00 93.75 184 ARG A CA 1
ATOM 1428 C C . ARG A 1 184 ? 1.292 1.157 22.244 1.00 93.75 184 ARG A C 1
ATOM 1430 O O . ARG A 1 184 ? 1.960 1.698 23.121 1.00 93.75 184 ARG A O 1
ATOM 1437 N N . ARG A 1 185 ? 0.835 -0.095 22.354 1.00 95.25 185 ARG A N 1
ATOM 1438 C CA . ARG A 1 185 ? 1.023 -0.934 23.539 1.00 95.25 185 ARG A CA 1
ATOM 1439 C C . ARG A 1 185 ? 2.414 -1.549 23.569 1.00 95.25 185 ARG A C 1
ATOM 1441 O O . ARG A 1 185 ? 2.801 -2.266 22.653 1.00 95.25 185 ARG A O 1
ATOM 1448 N N . GLN A 1 186 ? 3.107 -1.357 24.688 1.00 92.81 186 GLN A N 1
ATOM 1449 C CA . GLN A 1 186 ? 4.382 -2.030 24.950 1.00 92.81 186 GLN A CA 1
ATOM 1450 C C . GLN A 1 186 ? 4.175 -3.456 25.481 1.00 92.81 186 GLN A C 1
ATOM 1452 O O . GLN A 1 186 ? 4.723 -4.413 24.942 1.00 92.81 186 GLN A O 1
ATOM 1457 N N . ALA A 1 187 ? 3.356 -3.604 26.524 1.00 92.62 187 ALA A N 1
ATOM 1458 C CA . ALA A 1 187 ? 2.948 -4.882 27.106 1.00 92.62 187 ALA A CA 1
ATOM 1459 C C . ALA A 1 187 ? 1.603 -4.721 27.838 1.00 92.62 187 ALA A C 1
ATOM 1461 O O . ALA A 1 187 ? 1.112 -3.602 27.991 1.00 92.62 187 ALA A O 1
ATOM 1462 N N . LEU A 1 188 ? 1.002 -5.824 28.292 1.00 93.69 188 LEU A N 1
ATOM 1463 C CA . LEU A 1 188 ? -0.232 -5.777 29.085 1.00 93.69 188 LEU A CA 1
ATOM 1464 C C . LEU A 1 188 ? 0.000 -5.033 30.410 1.00 93.69 188 LEU A C 1
ATOM 1466 O O . LEU A 1 188 ? 1.001 -5.265 31.089 1.00 93.69 188 LEU A O 1
ATOM 1470 N N . GLY A 1 189 ? -0.910 -4.119 30.755 1.00 92.62 189 GLY A N 1
ATOM 1471 C CA . GLY A 1 189 ? -0.823 -3.267 31.948 1.00 92.62 189 GLY A CA 1
ATOM 1472 C C . GLY A 1 189 ? 0.269 -2.188 31.912 1.00 92.62 189 GLY A C 1
ATOM 1473 O O . GLY A 1 189 ? 0.467 -1.495 32.907 1.00 92.62 189 GLY A O 1
ATOM 1474 N N . GLN A 1 190 ? 0.984 -2.036 30.796 1.00 93.94 190 GLN A N 1
ATOM 1475 C CA . GLN A 1 190 ? 2.033 -1.026 30.606 1.00 93.94 190 GLN A CA 1
ATOM 1476 C C . GLN A 1 190 ? 1.510 0.173 29.795 1.00 93.94 190 GLN A C 1
ATOM 1478 O O . GLN A 1 190 ? 0.402 0.108 29.249 1.00 93.94 190 GLN A O 1
ATOM 1483 N N . PRO A 1 191 ? 2.274 1.280 29.679 1.00 94.12 191 PRO A N 1
ATOM 1484 C CA . PRO A 1 191 ? 1.879 2.408 28.846 1.00 94.12 191 PRO A CA 1
ATOM 1485 C C . PRO A 1 191 ? 1.455 1.978 27.437 1.00 94.12 191 PRO A C 1
ATOM 1487 O O . PRO A 1 191 ? 2.116 1.173 26.775 1.00 94.12 191 PRO A O 1
ATOM 1490 N N . GLY A 1 192 ? 0.317 2.519 27.003 1.00 92.44 192 GLY A N 1
ATOM 1491 C CA . GLY A 1 192 ? -0.309 2.181 25.729 1.00 92.44 192 GLY A CA 1
ATOM 1492 C C . GLY A 1 192 ? -1.231 0.956 25.750 1.00 92.44 192 GLY A C 1
ATOM 1493 O O . GLY A 1 192 ? -1.877 0.704 24.738 1.00 92.44 192 GLY A O 1
ATOM 1494 N N . ASP A 1 193 ? -1.353 0.215 26.862 1.00 96.38 193 ASP A N 1
ATOM 1495 C CA . ASP A 1 193 ? -2.411 -0.797 27.028 1.00 96.38 193 ASP A CA 1
ATOM 1496 C C . ASP A 1 193 ? -3.743 -0.137 27.404 1.00 96.38 193 ASP A C 1
ATOM 1498 O O . ASP A 1 193 ? -4.131 -0.056 28.570 1.00 96.38 193 ASP A O 1
ATOM 1502 N N . PHE A 1 194 ? -4.442 0.378 26.395 1.00 96.81 194 PHE A N 1
ATOM 1503 C CA . PHE A 1 194 ? -5.770 0.952 26.576 1.00 96.81 194 PHE A CA 1
ATOM 1504 C C . PHE A 1 194 ? -6.817 -0.150 26.738 1.00 96.81 194 PHE A C 1
ATOM 1506 O O . PHE A 1 194 ? -6.937 -1.045 25.897 1.00 96.81 194 PHE A O 1
ATOM 1513 N N . THR A 1 195 ? -7.601 -0.047 27.808 1.00 97.94 195 THR A N 1
ATOM 1514 C CA . THR A 1 195 ? -8.728 -0.935 28.090 1.00 97.94 195 THR A CA 1
ATOM 1515 C C . THR A 1 195 ? -10.051 -0.194 27.960 1.00 97.94 195 THR A C 1
ATOM 1517 O O . THR A 1 195 ? -10.139 1.018 28.163 1.00 97.94 195 THR A O 1
ATOM 1520 N N . PHE A 1 196 ? -11.092 -0.940 27.611 1.00 97.94 196 PHE A N 1
ATOM 1521 C CA . PHE A 1 196 ? -12.428 -0.422 27.346 1.00 97.94 196 PHE A CA 1
ATOM 1522 C C . PHE A 1 196 ? -13.466 -1.229 28.122 1.00 97.94 196 PHE A C 1
ATOM 1524 O O . PHE A 1 196 ? -13.256 -2.406 28.432 1.00 97.94 196 PHE A O 1
ATOM 1531 N N . LYS A 1 197 ? -14.608 -0.610 28.439 1.00 97.38 197 LYS A N 1
ATOM 1532 C CA . LYS A 1 197 ? -15.662 -1.277 29.219 1.00 97.38 197 LYS A CA 1
ATOM 1533 C C . LYS A 1 197 ? -16.427 -2.278 28.370 1.00 97.38 197 LYS A C 1
ATOM 1535 O O . LYS A 1 197 ? -16.912 -3.285 28.880 1.00 97.38 197 LYS A O 1
ATOM 1540 N N . THR A 1 198 ? -16.555 -1.997 27.077 1.00 97.75 198 THR A N 1
ATOM 1541 C CA . THR A 1 198 ? -17.334 -2.816 26.150 1.00 97.75 198 THR A CA 1
ATOM 1542 C C . THR A 1 198 ? -16.573 -3.092 24.861 1.00 97.75 198 THR A C 1
ATOM 1544 O O . THR A 1 198 ? -15.657 -2.363 24.476 1.00 97.75 198 THR A O 1
ATOM 1547 N N . ARG A 1 199 ? -17.010 -4.137 24.151 1.00 97.50 199 ARG A N 1
ATOM 1548 C CA . ARG A 1 199 ? -16.538 -4.453 22.799 1.00 97.50 199 ARG A CA 1
ATOM 1549 C C . ARG A 1 199 ? -16.702 -3.270 21.843 1.00 97.50 199 ARG A C 1
ATOM 1551 O O . ARG A 1 199 ? -15.802 -2.989 21.061 1.00 97.50 199 ARG A O 1
ATOM 1558 N N . ASP A 1 200 ? -17.841 -2.586 21.919 1.00 97.88 200 ASP A N 1
ATOM 1559 C CA . ASP A 1 200 ? -18.177 -1.476 21.027 1.00 97.88 200 ASP A CA 1
ATOM 1560 C C . ASP A 1 200 ? -17.324 -0.241 21.307 1.00 97.88 200 ASP A C 1
ATOM 1562 O O . ASP A 1 200 ? -16.897 0.427 20.367 1.00 97.88 200 ASP A O 1
ATOM 1566 N N . GLU A 1 201 ? -17.013 0.036 22.575 1.00 98.00 201 GLU A N 1
ATOM 1567 C CA . GLU A 1 201 ? -16.047 1.078 22.934 1.00 98.00 201 GLU A CA 1
ATOM 1568 C C . GLU A 1 201 ? -14.661 0.773 22.352 1.00 98.00 201 GLU A C 1
ATOM 1570 O O . GLU A 1 201 ? -14.064 1.651 21.730 1.00 98.00 201 GLU A O 1
ATOM 1575 N N . ALA A 1 202 ? -14.183 -0.474 22.464 1.00 98.19 202 ALA A N 1
ATOM 1576 C CA . ALA A 1 202 ? -12.910 -0.880 21.867 1.00 98.19 202 ALA A CA 1
ATOM 1577 C C . ALA A 1 202 ? -12.918 -0.746 20.335 1.00 98.19 202 ALA A C 1
ATOM 1579 O O . ALA A 1 202 ? -11.962 -0.234 19.758 1.00 98.19 202 ALA A O 1
ATOM 1580 N N . ALA A 1 203 ? -14.005 -1.148 19.668 1.00 98.06 203 ALA A N 1
ATOM 1581 C CA . ALA A 1 203 ? -14.125 -1.051 18.213 1.00 98.06 203 ALA A CA 1
ATOM 1582 C C . ALA A 1 203 ? -14.192 0.406 17.723 1.00 98.06 203 ALA A C 1
ATOM 1584 O O . ALA A 1 203 ? -13.613 0.744 16.691 1.00 98.06 203 ALA A O 1
ATOM 1585 N N . ARG A 1 204 ? -14.867 1.293 18.467 1.00 97.69 204 ARG A N 1
ATOM 1586 C CA . ARG A 1 204 ? -14.879 2.738 18.179 1.00 97.69 204 ARG A CA 1
ATOM 1587 C C . ARG A 1 204 ? -13.502 3.361 18.379 1.00 97.69 204 ARG A C 1
ATOM 1589 O O . ARG A 1 204 ? -13.082 4.15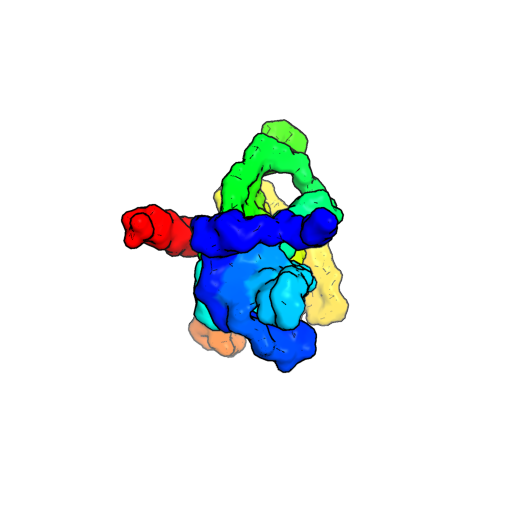7 17.545 1.00 97.69 204 ARG A O 1
ATOM 1596 N N . ALA A 1 205 ? -12.790 2.972 19.434 1.00 97.44 205 ALA A N 1
ATOM 1597 C CA . ALA A 1 205 ? -11.419 3.416 19.655 1.00 97.44 205 ALA A CA 1
ATOM 1598 C C . ALA A 1 205 ? -10.464 2.917 18.558 1.00 97.44 205 ALA A C 1
ATOM 1600 O O . ALA A 1 205 ? -9.572 3.652 18.145 1.00 97.44 205 ALA A O 1
ATOM 1601 N N . GLU A 1 206 ? -10.667 1.702 18.043 1.00 97.75 206 GLU A N 1
ATOM 1602 C CA . GLU A 1 206 ? -9.894 1.178 16.914 1.00 97.75 206 GLU A CA 1
ATOM 1603 C C . GLU A 1 206 ? -10.156 1.953 15.622 1.00 97.75 206 GLU A C 1
ATOM 1605 O O . GLU A 1 206 ? -9.218 2.322 14.915 1.00 97.75 206 GLU A O 1
ATOM 1610 N N . ARG A 1 207 ? -11.425 2.258 15.332 1.00 97.75 207 ARG A N 1
ATOM 1611 C CA . ARG A 1 207 ? -11.805 3.108 14.198 1.00 97.75 207 ARG A CA 1
ATOM 1612 C C . ARG A 1 207 ? -11.144 4.483 14.287 1.00 97.75 207 ARG A C 1
ATOM 1614 O O . ARG A 1 207 ? -10.619 4.966 13.288 1.00 97.75 207 ARG A O 1
ATOM 1621 N N . GLU A 1 208 ? -11.132 5.085 15.474 1.00 97.38 208 GLU A N 1
ATOM 1622 C CA . GLU A 1 208 ? -10.456 6.365 15.700 1.00 97.38 208 GLU A CA 1
ATOM 1623 C C . GLU A 1 208 ? -8.938 6.255 15.508 1.00 97.38 208 GLU A C 1
ATOM 1625 O O . GLU A 1 208 ? -8.330 7.105 14.865 1.00 97.38 208 GLU A O 1
ATOM 1630 N N . LEU A 1 209 ? -8.313 5.172 15.976 1.00 97.12 209 LEU A N 1
ATOM 1631 C CA . LEU A 1 209 ? -6.891 4.922 15.734 1.00 97.12 209 LEU A CA 1
ATOM 1632 C C . LEU A 1 209 ? -6.575 4.846 14.230 1.00 97.12 209 LEU A C 1
ATOM 1634 O O . LEU A 1 209 ? -5.611 5.460 13.773 1.00 97.12 209 LEU A O 1
ATOM 1638 N N . VAL A 1 210 ? -7.391 4.134 13.448 1.00 97.81 210 VAL A N 1
ATOM 1639 C CA . VAL A 1 210 ? -7.248 4.067 11.983 1.00 97.81 210 VAL A CA 1
ATOM 1640 C C . VAL A 1 210 ? -7.418 5.442 11.336 1.00 97.81 210 VAL A C 1
ATOM 1642 O O . VAL A 1 210 ? -6.641 5.789 10.441 1.00 97.81 210 VAL A O 1
ATOM 1645 N N . ARG A 1 211 ? -8.384 6.246 11.795 1.00 97.94 211 ARG A N 1
ATOM 1646 C CA . ARG A 1 211 ? -8.575 7.628 11.331 1.00 97.94 211 ARG A CA 1
ATOM 1647 C C . ARG A 1 211 ? -7.316 8.463 11.559 1.00 97.94 211 ARG A C 1
ATOM 1649 O O . ARG A 1 211 ? -6.829 9.078 10.614 1.00 97.94 211 ARG A O 1
ATOM 1656 N N . GLN A 1 212 ? -6.745 8.427 12.763 1.00 97.12 212 GLN A N 1
ATOM 1657 C CA . GLN A 1 212 ? -5.523 9.175 13.089 1.00 97.12 212 GLN A CA 1
ATOM 1658 C C . GLN A 1 212 ? -4.326 8.730 12.241 1.00 97.12 212 GLN A C 1
ATOM 1660 O O . GLN A 1 212 ? -3.659 9.562 11.632 1.00 97.12 212 GLN A O 1
ATOM 1665 N N . ILE A 1 213 ? -4.117 7.417 12.083 1.00 96.12 213 ILE A N 1
ATOM 1666 C CA . ILE A 1 213 ? -3.087 6.874 11.177 1.00 96.12 213 ILE A CA 1
ATOM 1667 C C . ILE A 1 213 ? -3.282 7.399 9.747 1.00 96.12 213 ILE A C 1
ATOM 1669 O O . ILE A 1 213 ? -2.314 7.691 9.043 1.00 96.12 213 ILE A O 1
ATOM 1673 N N . THR A 1 214 ? -4.532 7.510 9.299 1.00 97.00 214 THR A N 1
ATOM 1674 C CA . THR A 1 214 ? -4.863 8.002 7.958 1.00 97.00 214 THR A CA 1
ATOM 1675 C C . THR A 1 214 ? -4.545 9.485 7.816 1.00 97.00 214 THR A C 1
ATOM 1677 O O . THR A 1 214 ? -3.884 9.867 6.851 1.00 97.00 214 THR A O 1
ATOM 1680 N N . LEU A 1 215 ? -4.939 10.309 8.788 1.00 97.19 215 LEU A N 1
ATOM 1681 C CA . LEU A 1 215 ? -4.623 11.739 8.816 1.00 97.19 215 LEU A CA 1
ATOM 1682 C C . LEU A 1 215 ? -3.108 11.982 8.803 1.00 97.19 215 LEU A C 1
ATOM 1684 O O . LEU A 1 215 ? -2.625 12.780 7.998 1.00 97.19 215 LEU A O 1
ATOM 1688 N N . ASP A 1 216 ? -2.346 11.237 9.605 1.00 95.31 216 ASP A N 1
ATOM 1689 C CA . ASP A 1 216 ? -0.884 11.331 9.639 1.00 95.31 216 ASP A CA 1
ATOM 1690 C C . ASP A 1 216 ? -0.250 10.989 8.285 1.00 95.31 216 ASP A C 1
ATOM 1692 O O . ASP A 1 216 ? 0.669 11.677 7.830 1.00 95.31 216 ASP A O 1
ATOM 1696 N N . ARG A 1 217 ? -0.737 9.938 7.610 1.00 93.69 217 ARG A N 1
ATOM 1697 C CA . ARG A 1 217 ? -0.266 9.551 6.267 1.00 93.69 217 ARG A CA 1
ATOM 1698 C C . ARG A 1 217 ? -0.544 10.644 5.238 1.00 93.69 217 ARG A C 1
ATOM 1700 O O . ARG A 1 217 ? 0.345 10.982 4.458 1.00 93.69 217 ARG A O 1
ATOM 1707 N N . LEU A 1 218 ? -1.752 11.206 5.244 1.00 93.50 218 LEU A N 1
ATOM 1708 C CA . LEU A 1 218 ? -2.139 12.266 4.309 1.00 93.50 218 LEU A CA 1
ATOM 1709 C C . LEU A 1 218 ? -1.348 13.558 4.555 1.00 93.50 218 LEU A C 1
ATOM 1711 O O . LEU A 1 218 ? -0.882 14.179 3.602 1.00 93.50 218 LEU A O 1
ATOM 1715 N N . SER A 1 219 ? -1.119 13.919 5.819 1.00 93.69 219 SER A N 1
ATOM 1716 C CA . SER A 1 219 ? -0.310 15.084 6.198 1.00 93.69 219 SER A CA 1
ATOM 1717 C C . SER A 1 219 ? 1.149 14.950 5.739 1.00 93.69 219 SER A C 1
ATOM 1719 O O . SER A 1 219 ? 1.704 15.860 5.111 1.00 93.69 219 SER A O 1
ATOM 1721 N N . LYS A 1 220 ? 1.762 13.775 5.954 1.00 89.50 220 LYS A N 1
ATOM 1722 C CA . LYS A 1 220 ? 3.120 13.469 5.467 1.00 89.50 220 LYS A CA 1
ATOM 1723 C C . LYS A 1 220 ? 3.216 13.588 3.947 1.00 89.50 220 LYS A C 1
ATOM 1725 O O . LYS A 1 220 ? 4.149 14.215 3.447 1.00 89.50 220 LYS A O 1
ATOM 1730 N N . ARG A 1 221 ? 2.227 13.058 3.220 1.00 87.62 221 ARG A N 1
ATOM 1731 C CA . ARG A 1 221 ? 2.162 13.152 1.755 1.00 87.62 221 ARG A CA 1
ATOM 1732 C C . ARG A 1 221 ? 2.075 14.597 1.270 1.00 87.62 221 ARG A C 1
ATOM 1734 O O . ARG A 1 221 ? 2.825 14.978 0.376 1.00 87.62 221 ARG A O 1
ATOM 1741 N N . ALA A 1 222 ? 1.203 15.408 1.868 1.00 86.25 222 ALA A N 1
ATOM 1742 C CA . ALA A 1 222 ? 1.066 16.820 1.504 1.00 86.25 222 ALA A CA 1
ATOM 1743 C C . ALA A 1 222 ? 2.380 17.598 1.719 1.00 86.25 222 ALA A C 1
ATOM 1745 O O . ALA A 1 222 ? 2.763 18.434 0.900 1.00 86.25 222 ALA A O 1
ATOM 1746 N N . SER A 1 223 ? 3.113 17.264 2.784 1.00 82.88 223 SER A N 1
ATOM 1747 C CA . SER A 1 223 ? 4.410 17.877 3.094 1.00 82.88 223 SER A CA 1
ATOM 1748 C C . SER A 1 223 ? 5.481 17.519 2.058 1.00 82.88 223 SER A C 1
ATOM 1750 O O . SER A 1 223 ? 6.236 18.386 1.627 1.00 82.88 223 SER A O 1
ATOM 1752 N N . GLN A 1 224 ? 5.519 16.261 1.607 1.00 78.12 224 GLN A N 1
ATOM 1753 C CA . GLN A 1 224 ? 6.454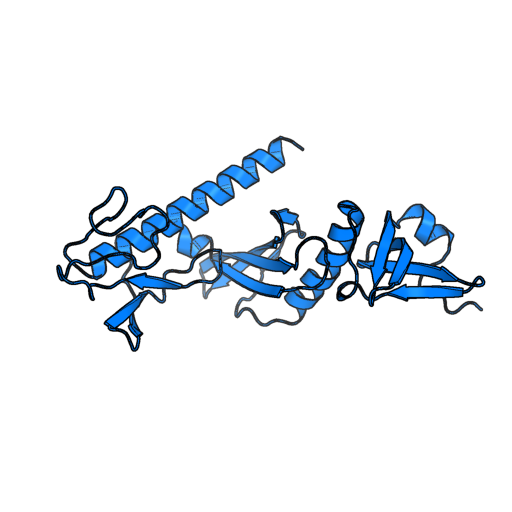 15.797 0.574 1.00 78.12 224 GLN A CA 1
ATOM 1754 C C . GLN A 1 224 ? 6.175 16.419 -0.800 1.00 78.12 224 GLN A C 1
ATOM 1756 O O . GLN A 1 224 ? 7.113 16.729 -1.523 1.00 78.12 224 GLN A O 1
ATOM 1761 N N . GLN A 1 225 ? 4.905 16.655 -1.141 1.00 70.56 225 GLN A N 1
ATOM 1762 C CA . GLN A 1 225 ? 4.519 17.296 -2.405 1.00 70.56 225 GLN A CA 1
ATOM 1763 C C . GLN A 1 225 ? 4.828 18.797 -2.454 1.00 70.56 225 GLN A C 1
ATOM 1765 O O . GLN A 1 225 ? 4.939 19.351 -3.537 1.00 70.56 225 GLN A O 1
ATOM 1770 N N . THR A 1 226 ? 4.957 19.457 -1.300 1.00 62.88 226 THR A N 1
ATOM 1771 C CA . THR A 1 226 ? 5.309 20.888 -1.228 1.00 62.88 226 THR A CA 1
ATOM 1772 C C . THR A 1 226 ? 6.827 21.111 -1.259 1.00 62.88 226 THR A C 1
ATOM 1774 O O . THR A 1 226 ? 7.286 22.218 -1.521 1.00 62.88 226 THR A O 1
ATOM 1777 N N . ALA A 1 227 ? 7.613 20.073 -0.954 1.00 54.00 227 ALA A N 1
ATOM 1778 C CA . ALA A 1 227 ? 9.072 20.135 -0.866 1.00 54.00 227 ALA A CA 1
ATOM 1779 C C . ALA A 1 227 ? 9.801 19.750 -2.171 1.00 54.00 227 ALA A C 1
ATOM 1781 O O . ALA A 1 227 ? 11.028 19.856 -2.215 1.00 54.00 227 ALA A O 1
ATOM 1782 N N . ALA A 1 228 ? 9.067 19.291 -3.188 1.00 47.06 228 ALA A N 1
ATOM 1783 C CA . ALA A 1 228 ? 9.558 18.935 -4.522 1.00 47.06 228 ALA A CA 1
ATOM 1784 C C . ALA A 1 228 ? 9.181 20.020 -5.540 1.00 47.06 228 ALA A C 1
ATOM 1786 O O . ALA A 1 228 ? 10.000 20.267 -6.451 1.00 47.06 228 ALA A O 1
#